Protein AF-A0A7S2RP18-F1 (afdb_monomer)

pLDDT: mean 78.74, std 22.99, range [26.86, 97.81]

Radius of gyration: 20.0 Å; Cα contacts (8 Å, |Δi|>4): 190; chains: 1; bounding box: 54×52×60 Å

Sequence (221 aa):
QLQVGRDLLRRRSTNLLSQLLPELESSNMTRRRGVAAALRNCCYETSDHDWLLHDLKTLNYILFALAGPEELAPDEIDGMDEDLLRRLQEAGPSKVRETDSETRTSLLGALHLLCTNKASRQFLRRKRAYPIIRNLDAAETDEAVSEVVFGIVNFLVRDEEEGDNEEILGAKPPSADGASAEAPPNTRVRPAASERAKESPFVRKKELLDADADSALSQVD

Nearest PDB structures (foldseek):
  6hb1-assembly4_D  TM=9.110E-01  e=7.103E-08  Saccharomyces cerevisiae S288C
  5xgc-assembly1_A  TM=7.327E-01  e=5.248E-02  Homo sapiens
  7jtk-assembly1_X  TM=3.951E-01  e=3.138E-02  Chlamydomonas reinhardtii
  7wb4-assembly1_A  TM=5.857E-01  e=2.037E-01  Xenopus laevis
  8uic-assembly1_T  TM=4.701E-01  e=1.096E+00  Drosophila melanogaster

Foldseek 3Di:
DDPVLLVVCPPPVVCNLLVLLVCCPPPDPVSVLVNLLSLLVNLQDQVCLCVCCPVSVSLLSLLLQLAAQDDDDPVLQVQADPVSVVVCVVCHNVRHHNPDPSSLQSSLSSLLSLLLDPVSLVSCLSNSSQVSLLVSLLPDDDPVSNVSSVSNNVSNLDDDDPPDDDDPDPDDDDDDDDDDDDDDDDPPPDDHSVVVVCPPPVNVVVVVVVVVVVVVVVVPD

Mean predicted aligned error: 12.61 Å

InterPro domains:
  IPR007205 Protein HGH1 N-terminal [PF04063] (4-104)
  IPR007206 Protein HGH1 C-terminal [PF04064] (110-162)
  IPR011989 Armadillo-like helical [G3DSA:1.25.10.10] (6-211)
  IPR016024 Armadillo-type fold [SSF48371] (13-164)
  IPR039717 Protein Hgh1 [PTHR13387] (1-164)

Organism: NCBI:txid1034831

Solvent-accessible surface area (backbone atoms only — not comparable to full-atom values): 13228 Å² total; per-residue (Å²): 135,67,66,70,61,47,54,61,46,65,33,76,90,69,47,47,48,66,68,42,53,69,41,58,72,45,91,48,65,70,53,20,36,53,44,26,46,52,50,26,60,55,35,68,47,71,91,45,45,63,54,41,50,69,76,57,37,46,60,47,54,48,50,57,39,52,28,49,50,73,85,74,52,74,79,57,48,65,56,37,50,67,71,45,51,51,53,50,61,74,43,38,80,74,30,68,38,66,82,50,64,69,34,47,43,25,40,50,51,21,52,44,44,42,49,71,42,69,70,46,36,53,49,41,53,55,40,38,46,57,67,46,53,52,55,37,58,64,70,56,83,54,66,76,51,46,56,56,48,51,56,41,49,54,59,64,69,55,82,79,63,98,75,81,74,95,80,88,82,91,74,76,81,83,79,92,78,88,82,92,80,91,78,83,92,74,89,74,81,76,80,58,64,79,58,54,67,64,67,33,72,63,50,49,53,48,54,52,54,54,50,54,53,55,58,60,63,71,71,76,121

Secondary structure (DSSP, 8-state):
--HHHHHHHT-TTTTHHHHHGGGGG-S-HHHHHHHHHHHHHHTT-GGGHHHHHHTS-HHHHHHHHH--SPPPPHHHHTTS-HHHHHHHHHHGGG-PPP--HHHHHHHHHHHHHHTTSHHHHHHHHHTTHHHHHHHHHHH---HHHHHHHHHHHHHHHS---TT--S-----PPPPP-----PPPP----PPPHHHHTTT-HHHHHHHHHHHHHHHHHTT--

Structure (mmCIF, N/CA/C/O backbone):
data_AF-A0A7S2RP18-F1
#
_entry.id   AF-A0A7S2RP18-F1
#
loop_
_atom_site.group_PDB
_atom_site.id
_atom_site.type_symbol
_atom_site.label_atom_id
_atom_site.label_alt_id
_atom_site.label_comp_id
_atom_site.label_asym_id
_atom_site.label_entity_id
_atom_site.label_seq_id
_atom_site.pdbx_PDB_ins_code
_atom_site.Cartn_x
_atom_site.Cartn_y
_atom_site.Cartn_z
_atom_site.occupancy
_atom_site.B_iso_or_equiv
_atom_site.auth_seq_id
_atom_site.auth_comp_id
_atom_site.auth_asym_id
_atom_site.auth_atom_id
_atom_site.pdbx_PDB_model_num
ATOM 1 N N . GLN A 1 1 ? 2.796 7.140 -19.854 1.00 55.72 1 GLN A N 1
ATOM 2 C CA . GLN A 1 1 ? 4.017 7.516 -19.104 1.00 55.72 1 GLN A CA 1
ATOM 3 C C . GLN A 1 1 ? 5.232 6.855 -19.729 1.00 55.72 1 GLN A C 1
ATOM 5 O O . GLN A 1 1 ? 5.131 5.711 -20.158 1.00 55.72 1 GLN A O 1
ATOM 10 N N . LEU A 1 2 ? 6.349 7.580 -19.791 1.00 62.09 2 LEU A N 1
ATOM 11 C CA . LEU A 1 2 ? 7.581 7.165 -20.464 1.00 62.09 2 LEU A CA 1
ATOM 12 C C . LEU A 1 2 ? 8.305 6.077 -19.656 1.00 62.09 2 LEU A C 1
ATOM 14 O O . LEU A 1 2 ? 8.622 6.279 -18.485 1.00 62.09 2 LEU A O 1
ATOM 18 N N . GLN A 1 3 ? 8.580 4.942 -20.297 1.00 74.50 3 GLN A N 1
ATOM 19 C CA . GLN A 1 3 ? 9.267 3.772 -19.732 1.00 74.50 3 GLN A CA 1
ATOM 20 C C . GLN A 1 3 ? 10.588 4.134 -19.030 1.00 74.50 3 GLN A C 1
ATOM 22 O O . GLN A 1 3 ? 10.842 3.676 -17.921 1.00 74.50 3 GLN A O 1
ATOM 27 N N . VAL A 1 4 ? 11.319 5.098 -19.595 1.00 80.50 4 VAL A N 1
ATOM 28 C CA . VAL A 1 4 ? 12.584 5.640 -19.072 1.00 80.50 4 VAL A CA 1
ATOM 29 C C . VAL A 1 4 ? 12.486 6.115 -17.615 1.00 80.50 4 VAL A C 1
ATOM 31 O O . VAL A 1 4 ? 13.411 5.907 -16.832 1.00 80.50 4 VAL A O 1
ATOM 34 N N . GLY A 1 5 ? 11.371 6.746 -17.229 1.00 80.25 5 GLY A N 1
ATOM 35 C CA . GLY A 1 5 ? 11.185 7.241 -15.861 1.00 80.25 5 GLY A CA 1
ATOM 36 C C . GLY A 1 5 ? 11.021 6.108 -14.847 1.00 80.25 5 GLY A C 1
ATOM 37 O O . GLY A 1 5 ? 11.583 6.171 -13.755 1.00 80.25 5 GLY A O 1
ATOM 38 N N . ARG A 1 6 ? 10.306 5.041 -15.226 1.00 80.25 6 ARG A N 1
ATOM 39 C CA . ARG A 1 6 ? 10.165 3.845 -14.383 1.00 80.25 6 ARG A CA 1
ATOM 40 C C . ARG A 1 6 ? 11.501 3.139 -14.226 1.00 80.25 6 ARG A C 1
ATOM 42 O O . ARG A 1 6 ? 11.859 2.774 -13.114 1.00 80.25 6 ARG A O 1
ATOM 49 N N . ASP A 1 7 ? 12.253 3.011 -15.314 1.00 83.88 7 ASP A N 1
ATOM 50 C CA . ASP A 1 7 ? 13.552 2.343 -15.296 1.00 83.88 7 ASP A CA 1
ATOM 51 C C . ASP A 1 7 ? 14.525 3.046 -14.346 1.00 83.88 7 ASP A C 1
ATOM 53 O O . ASP A 1 7 ? 15.280 2.383 -13.645 1.00 83.88 7 ASP A O 1
ATOM 57 N N . LEU A 1 8 ? 14.487 4.382 -14.264 1.00 86.81 8 LEU A N 1
ATOM 58 C CA . LEU A 1 8 ? 15.303 5.137 -13.311 1.00 86.81 8 LEU A CA 1
ATOM 59 C C . LEU A 1 8 ? 14.932 4.832 -11.851 1.00 86.81 8 LEU A C 1
ATOM 61 O O . LEU A 1 8 ? 15.829 4.638 -11.032 1.00 86.81 8 LEU A O 1
ATOM 65 N N . LEU A 1 9 ? 13.636 4.777 -11.529 1.00 85.94 9 LEU A N 1
ATOM 66 C CA . LEU A 1 9 ? 13.148 4.476 -10.176 1.00 85.94 9 LEU A CA 1
ATOM 67 C C . LEU A 1 9 ? 13.402 3.019 -9.771 1.00 85.94 9 LEU A C 1
ATOM 69 O O . LEU A 1 9 ? 13.673 2.740 -8.606 1.00 85.94 9 LEU A O 1
ATOM 73 N N . ARG A 1 10 ? 13.362 2.103 -10.742 1.00 84.19 10 ARG A N 1
ATOM 74 C CA . ARG A 1 10 ? 13.621 0.667 -10.571 1.00 84.19 10 ARG A CA 1
ATOM 75 C C . ARG A 1 10 ? 15.106 0.314 -10.434 1.00 84.19 10 ARG A C 1
ATOM 77 O O . ARG A 1 10 ? 15.439 -0.835 -10.146 1.00 84.19 10 ARG A O 1
ATOM 84 N N . ARG A 1 11 ? 16.032 1.255 -10.655 1.00 86.06 11 ARG A N 1
ATOM 85 C CA . ARG A 1 11 ? 17.474 0.982 -10.534 1.00 86.06 11 ARG A CA 1
ATOM 86 C C . ARG A 1 11 ? 17.845 0.677 -9.083 1.00 86.06 11 ARG A C 1
ATOM 88 O O . ARG A 1 11 ? 17.953 1.570 -8.249 1.00 86.06 11 ARG A O 1
ATOM 95 N N . ARG A 1 12 ? 18.162 -0.593 -8.819 1.00 84.25 12 ARG A N 1
ATOM 96 C CA . ARG A 1 12 ? 18.647 -1.077 -7.512 1.00 84.25 12 ARG A CA 1
ATOM 97 C C . ARG A 1 12 ? 19.932 -0.383 -7.045 1.00 84.25 12 ARG A C 1
ATOM 99 O O . ARG A 1 12 ? 20.153 -0.247 -5.853 1.00 84.25 12 ARG A O 1
ATOM 106 N N . SER A 1 13 ? 20.766 0.099 -7.969 1.00 82.75 13 SER A N 1
ATOM 107 C CA . SER A 1 13 ? 22.008 0.805 -7.629 1.00 82.75 13 SER A CA 1
ATOM 108 C C . SER A 1 13 ? 21.787 2.182 -7.001 1.00 82.75 13 SER A C 1
ATOM 110 O O . SER A 1 13 ? 22.643 2.642 -6.252 1.00 82.75 13 SER A O 1
ATOM 112 N N . THR A 1 14 ? 20.674 2.855 -7.307 1.00 84.25 14 THR A N 1
ATOM 113 C CA . THR A 1 14 ? 20.409 4.215 -6.815 1.00 84.25 14 THR A CA 1
ATOM 114 C C . THR A 1 14 ? 19.559 4.226 -5.554 1.00 84.25 14 THR A C 1
ATOM 116 O O . THR A 1 14 ? 19.552 5.239 -4.858 1.00 84.25 14 THR A O 1
ATOM 119 N N . ASN A 1 15 ? 18.839 3.134 -5.257 1.00 85.75 15 ASN A N 1
ATOM 120 C CA . ASN A 1 15 ? 17.896 3.051 -4.137 1.00 85.75 15 ASN A CA 1
ATOM 121 C C . ASN A 1 15 ? 16.945 4.261 -4.090 1.00 85.75 15 ASN A C 1
ATOM 123 O O . ASN A 1 15 ? 16.605 4.771 -3.026 1.00 85.75 15 ASN A O 1
ATOM 127 N N . LEU A 1 16 ? 16.564 4.784 -5.260 1.00 92.00 16 LEU A N 1
ATOM 128 C CA . LEU A 1 16 ? 15.788 6.019 -5.330 1.00 92.00 16 LEU A CA 1
ATOM 129 C C . LEU A 1 16 ? 14.359 5.789 -4.836 1.00 92.00 16 LEU A C 1
ATOM 131 O O . LEU A 1 16 ? 13.833 6.594 -4.077 1.00 92.00 16 LEU A O 1
ATOM 135 N N . LEU A 1 17 ? 13.744 4.666 -5.221 1.00 91.62 17 LEU A N 1
ATOM 136 C CA . LEU A 1 17 ? 12.388 4.349 -4.788 1.00 91.62 17 LEU A CA 1
ATOM 137 C C . LEU A 1 17 ? 12.300 4.174 -3.265 1.00 91.62 17 LEU A C 1
ATOM 139 O O . LEU A 1 17 ? 11.379 4.716 -2.665 1.00 91.62 17 LEU A O 1
ATOM 143 N N . SER A 1 18 ? 13.273 3.517 -2.623 1.00 92.38 18 SER A N 1
ATOM 144 C CA . SER A 1 18 ? 13.276 3.352 -1.160 1.00 92.38 18 SER A CA 1
ATOM 145 C C . SER A 1 18 ? 13.385 4.681 -0.412 1.00 92.38 18 SER A C 1
ATOM 147 O O . SER A 1 18 ? 12.754 4.845 0.626 1.00 92.38 18 SER A O 1
ATOM 149 N N . GLN A 1 19 ? 14.121 5.651 -0.960 1.00 93.12 19 GLN A N 1
ATOM 150 C CA . GLN A 1 19 ? 14.213 7.004 -0.406 1.00 93.12 19 GLN A CA 1
ATOM 151 C C . GLN A 1 19 ? 12.916 7.804 -0.571 1.00 93.12 19 GLN A C 1
ATOM 153 O O . GLN A 1 19 ? 12.645 8.695 0.227 1.00 93.12 19 GLN A O 1
ATOM 158 N N . LEU A 1 20 ? 12.113 7.497 -1.594 1.00 94.69 20 LEU A N 1
ATOM 159 C CA . LEU A 1 20 ? 10.849 8.186 -1.852 1.00 94.69 20 LEU A CA 1
ATOM 160 C C . LEU A 1 20 ? 9.687 7.636 -1.020 1.00 94.69 20 LEU A C 1
ATOM 162 O O . LEU A 1 20 ? 8.782 8.396 -0.700 1.00 94.69 20 LEU A O 1
ATOM 166 N N . LEU A 1 21 ? 9.686 6.348 -0.660 1.00 95.31 21 LEU A N 1
ATOM 167 C CA . LEU A 1 21 ? 8.567 5.722 0.062 1.00 95.31 21 LEU A CA 1
ATOM 168 C C . LEU A 1 21 ? 8.165 6.440 1.369 1.00 95.31 21 LEU A C 1
ATOM 170 O O . LEU A 1 21 ? 6.964 6.622 1.567 1.00 95.31 21 LEU A O 1
ATOM 174 N N . PRO A 1 22 ? 9.092 6.918 2.226 1.00 95.81 22 PRO A N 1
ATOM 175 C CA . PRO A 1 22 ? 8.734 7.688 3.422 1.00 95.81 22 PRO A CA 1
ATOM 176 C C . PRO A 1 22 ? 7.990 9.001 3.132 1.00 95.81 22 PRO A C 1
ATOM 178 O O . PRO A 1 22 ? 7.221 9.475 3.964 1.00 95.81 22 PRO A O 1
ATOM 181 N N . GLU A 1 23 ? 8.156 9.590 1.942 1.00 96.50 23 GLU A N 1
ATOM 182 C CA . GLU A 1 23 ? 7.456 10.828 1.570 1.00 96.50 23 GLU A CA 1
ATOM 183 C C . GLU A 1 23 ? 5.946 10.611 1.353 1.00 96.50 23 GLU A C 1
ATOM 185 O O . GLU A 1 23 ? 5.207 11.595 1.246 1.00 96.50 23 GLU A O 1
ATOM 190 N N . LEU A 1 24 ? 5.459 9.361 1.353 1.00 95.94 24 LEU A N 1
ATOM 191 C CA . LEU A 1 24 ? 4.025 9.048 1.433 1.00 95.94 24 LEU A CA 1
ATOM 192 C C . LEU A 1 24 ? 3.377 9.544 2.732 1.00 95.94 24 LEU A C 1
ATOM 194 O O . LEU A 1 24 ? 2.164 9.680 2.774 1.00 95.94 24 LEU A O 1
ATOM 198 N N . GLU A 1 25 ? 4.153 9.862 3.766 1.00 93.81 25 GLU A N 1
ATOM 199 C CA . GLU A 1 25 ? 3.657 10.438 5.026 1.00 93.81 25 GLU A CA 1
ATOM 200 C C . GLU A 1 25 ? 3.950 11.935 5.150 1.00 93.81 25 GLU A C 1
ATOM 202 O O . GLU A 1 25 ? 3.717 12.548 6.192 1.00 93.81 25 GLU A O 1
ATOM 207 N N . SER A 1 26 ? 4.473 12.556 4.091 1.00 94.31 26 SER A N 1
ATOM 208 C CA . SER A 1 26 ? 4.797 13.978 4.115 1.00 94.31 26 SER A CA 1
ATOM 209 C C . SER A 1 26 ? 3.542 14.834 4.314 1.00 94.31 26 SER A C 1
ATOM 211 O O . SER A 1 26 ? 2.462 14.536 3.805 1.00 94.31 26 SER A O 1
ATOM 213 N N . SER A 1 27 ? 3.676 15.973 4.993 1.00 94.00 27 SER A N 1
ATOM 214 C CA . SER A 1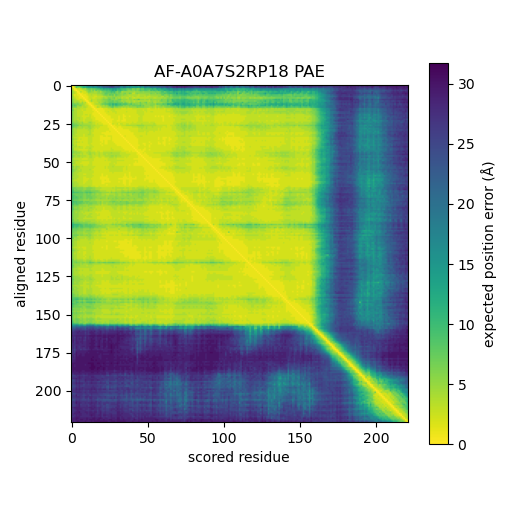 27 ? 2.575 16.937 5.148 1.00 94.00 27 SER A CA 1
ATOM 215 C C . SER A 1 27 ? 2.117 17.538 3.811 1.00 94.00 27 SER A C 1
ATOM 217 O O . SER A 1 27 ? 0.981 17.993 3.677 1.00 94.00 27 SER A O 1
ATOM 219 N N . ASN A 1 28 ? 2.979 17.503 2.791 1.00 96.25 28 ASN A N 1
ATOM 220 C CA . ASN A 1 28 ? 2.713 18.064 1.476 1.00 96.25 28 ASN A CA 1
ATOM 221 C C . ASN A 1 28 ? 1.949 17.077 0.577 1.00 96.25 28 ASN A C 1
ATOM 223 O O . ASN A 1 28 ? 2.514 16.117 0.057 1.00 96.25 28 ASN A O 1
ATOM 227 N N . MET A 1 29 ? 0.679 17.388 0.314 1.00 95.94 29 MET A N 1
ATOM 228 C CA . MET A 1 29 ? -0.203 16.591 -0.545 1.00 95.94 29 MET A CA 1
ATOM 229 C C . MET A 1 29 ? 0.378 16.330 -1.943 1.00 95.94 29 MET A C 1
ATOM 231 O O . MET A 1 29 ? 0.299 15.212 -2.442 1.00 95.94 29 MET A O 1
ATOM 235 N N . THR A 1 30 ? 1.009 17.325 -2.573 1.00 96.00 30 THR A N 1
ATOM 236 C CA . THR A 1 30 ? 1.585 17.181 -3.920 1.00 96.00 30 THR A CA 1
ATOM 237 C C . THR A 1 30 ? 2.716 16.155 -3.947 1.00 96.00 30 THR A C 1
ATOM 239 O O . THR A 1 30 ? 2.842 15.405 -4.916 1.00 96.00 30 THR A O 1
ATOM 242 N N . ARG A 1 31 ? 3.525 16.082 -2.880 1.00 95.81 31 ARG A N 1
ATOM 243 C CA . ARG A 1 31 ? 4.581 15.065 -2.766 1.00 95.81 31 ARG A CA 1
ATOM 244 C C . ARG A 1 31 ? 3.984 13.675 -2.625 1.00 95.81 31 ARG A C 1
ATOM 246 O O . ARG A 1 31 ? 4.360 12.794 -3.393 1.00 95.81 31 ARG A O 1
ATOM 253 N N . ARG A 1 32 ? 3.013 13.505 -1.721 1.00 97.19 32 ARG A N 1
ATOM 254 C CA . ARG A 1 32 ? 2.311 12.226 -1.534 1.00 97.19 32 ARG A CA 1
ATOM 255 C C . ARG A 1 32 ? 1.680 11.733 -2.835 1.00 97.19 32 ARG A C 1
ATOM 257 O O . ARG A 1 32 ? 1.961 10.610 -3.244 1.00 97.19 32 ARG A O 1
ATOM 264 N N . ARG A 1 33 ? 0.947 12.599 -3.550 1.00 96.75 33 ARG A N 1
ATOM 265 C CA . ARG A 1 33 ? 0.379 12.301 -4.880 1.00 96.75 33 ARG A CA 1
ATOM 266 C C . ARG A 1 33 ? 1.444 11.835 -5.869 1.00 96.75 33 ARG A C 1
ATOM 268 O O . ARG A 1 33 ? 1.283 10.801 -6.514 1.00 96.75 33 ARG A O 1
ATOM 275 N N . GLY A 1 34 ? 2.543 12.583 -5.981 1.00 96.00 34 GLY A N 1
ATOM 276 C CA . GLY A 1 34 ? 3.633 12.265 -6.905 1.00 96.00 34 GLY A CA 1
ATOM 277 C C . GLY A 1 34 ? 4.284 10.914 -6.610 1.00 96.00 34 GLY A C 1
ATOM 278 O O . GLY A 1 34 ? 4.488 10.115 -7.525 1.00 96.00 34 GLY A O 1
ATOM 279 N N . VAL A 1 35 ? 4.560 10.635 -5.335 1.00 96.75 35 VAL A N 1
ATOM 280 C CA . VAL A 1 35 ? 5.174 9.378 -4.890 1.00 96.75 35 VAL A CA 1
ATOM 281 C C . V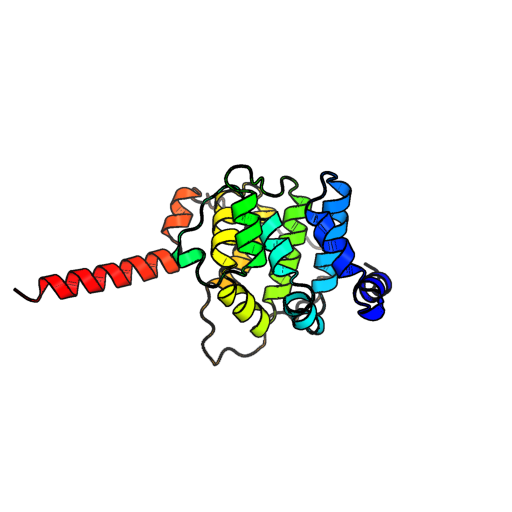AL A 1 35 ? 4.211 8.205 -5.050 1.00 96.75 35 VAL A C 1
ATOM 283 O O . VAL A 1 35 ? 4.610 7.179 -5.593 1.00 96.75 35 VAL A O 1
ATOM 286 N N . ALA A 1 36 ? 2.941 8.353 -4.667 1.00 97.50 36 ALA A N 1
ATOM 287 C CA . ALA A 1 36 ? 1.927 7.313 -4.833 1.00 97.50 36 ALA A CA 1
ATOM 288 C C . ALA A 1 36 ? 1.718 6.959 -6.311 1.00 97.50 36 ALA A C 1
ATOM 290 O O . ALA A 1 36 ? 1.684 5.781 -6.677 1.00 97.50 36 ALA A O 1
ATOM 291 N N . ALA A 1 37 ? 1.651 7.970 -7.182 1.00 95.94 37 ALA A N 1
ATOM 292 C CA . ALA A 1 37 ? 1.580 7.758 -8.619 1.00 95.94 37 ALA A CA 1
ATOM 293 C C . ALA A 1 37 ? 2.839 7.044 -9.132 1.00 95.94 37 ALA A C 1
ATOM 295 O O . ALA A 1 37 ? 2.722 6.062 -9.861 1.00 95.94 37 ALA A O 1
ATOM 296 N N . ALA A 1 38 ? 4.037 7.496 -8.746 1.00 94.81 38 ALA A N 1
ATOM 297 C CA . ALA A 1 38 ? 5.302 6.874 -9.137 1.00 94.81 38 ALA A CA 1
ATOM 298 C C . ALA A 1 38 ? 5.391 5.403 -8.697 1.00 94.81 38 ALA A C 1
ATOM 300 O O . ALA A 1 38 ? 5.759 4.547 -9.506 1.00 94.81 38 ALA A O 1
ATOM 301 N N . LEU A 1 39 ? 4.989 5.108 -7.458 1.00 95.88 39 LEU A N 1
ATOM 302 C CA . LEU A 1 39 ? 4.928 3.760 -6.900 1.00 95.88 39 LEU A CA 1
ATOM 303 C C . LEU A 1 39 ? 3.982 2.869 -7.709 1.00 95.88 39 LEU A C 1
ATOM 305 O O . LEU A 1 39 ? 4.404 1.811 -8.172 1.00 95.88 39 LEU A O 1
ATOM 309 N N . ARG A 1 40 ? 2.750 3.325 -7.977 1.00 95.50 40 ARG A N 1
ATOM 310 C CA . ARG A 1 40 ? 1.792 2.595 -8.825 1.00 95.50 40 ARG A CA 1
ATOM 311 C C . ARG A 1 40 ? 2.388 2.232 -10.181 1.00 95.50 40 ARG A C 1
ATOM 313 O O . ARG A 1 40 ? 2.195 1.120 -10.660 1.00 95.50 40 ARG A O 1
ATOM 320 N N . ASN A 1 41 ? 3.132 3.147 -10.798 1.00 93.69 41 ASN A N 1
ATOM 321 C CA . ASN A 1 41 ? 3.747 2.887 -12.101 1.00 93.69 41 ASN A CA 1
ATOM 322 C C . ASN A 1 41 ? 4.860 1.836 -12.017 1.00 93.69 41 ASN A C 1
ATOM 324 O O . ASN A 1 41 ? 5.051 1.092 -12.976 1.00 93.69 41 ASN A O 1
ATOM 328 N N . CYS A 1 42 ? 5.592 1.776 -10.901 1.00 92.56 42 CYS A N 1
ATOM 329 C CA . CYS A 1 42 ? 6.606 0.746 -10.660 1.00 92.56 42 CYS A CA 1
ATOM 330 C C . CYS A 1 42 ? 5.969 -0.636 -10.454 1.00 92.56 42 CYS A C 1
ATOM 332 O O . CYS A 1 42 ? 6.536 -1.626 -10.897 1.00 92.56 42 CYS A O 1
ATOM 334 N N . CYS A 1 43 ? 4.765 -0.704 -9.878 1.00 93.69 43 CYS A N 1
ATOM 335 C CA . CYS A 1 43 ? 4.011 -1.950 -9.707 1.00 93.69 43 CYS A CA 1
ATOM 336 C C . CYS A 1 43 ? 3.433 -2.529 -11.012 1.00 93.69 43 CYS A C 1
ATOM 338 O O . CYS A 1 43 ? 2.842 -3.603 -10.976 1.00 93.69 43 CYS A O 1
ATOM 340 N N . TYR A 1 44 ? 3.566 -1.847 -12.156 1.00 92.06 44 TYR A N 1
ATOM 341 C CA . TYR A 1 44 ? 3.021 -2.333 -13.430 1.00 92.06 44 TYR A CA 1
ATOM 342 C C . TYR A 1 44 ? 3.712 -3.612 -13.928 1.00 92.06 44 TYR A C 1
ATOM 344 O O . TYR A 1 44 ? 3.071 -4.449 -14.552 1.00 92.06 44 TYR A O 1
ATOM 352 N N . GLU A 1 45 ? 5.011 -3.759 -13.661 1.00 90.38 45 GLU A N 1
ATOM 353 C CA . GLU A 1 45 ? 5.779 -4.935 -14.069 1.00 90.38 45 GLU A CA 1
ATOM 354 C C . GLU A 1 45 ? 5.704 -6.018 -12.986 1.00 90.38 45 GLU A C 1
ATOM 356 O O . GLU A 1 45 ? 6.182 -5.818 -11.868 1.00 90.38 45 GLU A O 1
ATOM 361 N N . THR A 1 46 ? 5.132 -7.177 -13.315 1.00 91.19 46 THR A N 1
ATOM 362 C CA . THR A 1 46 ? 4.954 -8.280 -12.354 1.00 91.19 46 THR A CA 1
ATOM 363 C C . THR A 1 46 ? 6.277 -8.904 -11.924 1.00 91.19 46 THR A C 1
ATOM 365 O O . THR A 1 46 ? 6.396 -9.361 -10.787 1.00 91.19 46 THR A O 1
ATOM 368 N N . SER A 1 47 ? 7.307 -8.852 -12.778 1.00 91.88 47 SER A N 1
ATOM 369 C CA . SER A 1 47 ? 8.648 -9.359 -12.454 1.00 91.88 47 SER A CA 1
ATOM 370 C C . SER A 1 47 ? 9.307 -8.632 -11.281 1.00 91.88 47 SER A C 1
ATOM 372 O O . SER A 1 47 ? 10.233 -9.161 -10.673 1.00 91.88 47 SER A O 1
ATOM 374 N N . ASP A 1 48 ? 8.870 -7.408 -10.977 1.00 92.25 48 ASP A N 1
ATOM 375 C CA . ASP A 1 48 ? 9.436 -6.602 -9.896 1.00 92.25 48 ASP A CA 1
ATOM 376 C C . ASP A 1 48 ? 8.678 -6.759 -8.573 1.00 92.25 48 ASP A C 1
ATOM 378 O O . ASP A 1 48 ? 9.131 -6.237 -7.556 1.00 92.25 48 ASP A O 1
ATOM 382 N N . HIS A 1 49 ? 7.526 -7.440 -8.555 1.00 94.88 49 HIS A N 1
ATOM 383 C CA . HIS A 1 49 ? 6.667 -7.505 -7.365 1.00 94.88 49 HIS A CA 1
ATOM 384 C C . HIS A 1 49 ? 7.367 -8.123 -6.163 1.00 94.88 49 HIS A C 1
ATOM 386 O O . HIS A 1 49 ? 7.185 -7.635 -5.052 1.00 94.88 49 HIS A O 1
ATOM 392 N N . ASP A 1 50 ? 8.193 -9.143 -6.388 1.00 94.56 50 ASP A N 1
ATOM 393 C CA . ASP A 1 50 ? 8.989 -9.778 -5.339 1.00 94.56 50 ASP A CA 1
ATOM 394 C C . ASP A 1 50 ? 9.926 -8.760 -4.668 1.00 94.56 50 ASP A C 1
ATOM 396 O O . ASP A 1 50 ? 9.836 -8.515 -3.468 1.00 94.56 50 ASP A O 1
ATOM 400 N N . TRP A 1 51 ? 10.712 -8.040 -5.472 1.00 94.38 51 TRP A N 1
ATOM 401 C CA . TRP A 1 51 ? 11.605 -6.978 -5.000 1.00 94.38 51 TRP A CA 1
ATOM 402 C C . TRP A 1 51 ? 10.852 -5.839 -4.287 1.00 94.38 51 TRP A C 1
ATOM 404 O O . TRP A 1 51 ? 11.273 -5.360 -3.233 1.00 94.38 51 TRP A O 1
ATOM 414 N N . LEU A 1 52 ? 9.712 -5.403 -4.829 1.00 95.56 52 LEU A N 1
ATOM 415 C CA . LEU A 1 52 ? 8.901 -4.341 -4.223 1.00 95.56 52 LEU A CA 1
ATOM 416 C C . LEU A 1 52 ? 8.347 -4.759 -2.848 1.00 95.56 52 LEU A C 1
ATOM 418 O O . LEU A 1 52 ? 8.379 -3.971 -1.901 1.00 95.56 52 LEU A O 1
ATOM 422 N N . LEU A 1 53 ? 7.851 -5.992 -2.727 1.00 95.81 53 LEU A N 1
ATOM 423 C CA . LEU A 1 53 ? 7.234 -6.496 -1.500 1.00 95.81 53 LEU A CA 1
ATOM 424 C C . LEU A 1 53 ? 8.264 -6.888 -0.439 1.00 95.81 53 LEU A C 1
ATOM 426 O O . LEU A 1 53 ? 8.083 -6.540 0.728 1.00 95.81 53 LEU A O 1
ATOM 430 N N . HIS A 1 54 ? 9.325 -7.593 -0.829 1.00 94.00 54 HIS A N 1
ATOM 431 C CA . HIS A 1 54 ? 10.293 -8.171 0.099 1.00 94.00 54 HIS A CA 1
ATOM 432 C C . HIS A 1 54 ? 11.427 -7.205 0.449 1.00 94.00 54 HIS A C 1
ATOM 434 O O . HIS A 1 54 ? 11.679 -6.981 1.633 1.00 94.00 54 HIS A O 1
ATOM 440 N N . ASP A 1 55 ? 12.081 -6.598 -0.547 1.00 93.00 55 ASP A N 1
ATOM 441 C CA . ASP A 1 55 ? 13.242 -5.732 -0.303 1.00 93.00 55 ASP A CA 1
ATOM 442 C C . ASP A 1 55 ? 12.825 -4.317 0.100 1.00 93.00 55 ASP A C 1
ATOM 444 O O . ASP A 1 55 ? 13.357 -3.746 1.052 1.00 93.00 55 ASP A O 1
ATOM 448 N N . LEU A 1 56 ? 11.863 -3.734 -0.621 1.00 94.38 56 LEU A N 1
ATOM 449 C CA . LEU A 1 56 ? 11.421 -2.362 -0.361 1.00 94.38 56 LEU A CA 1
ATOM 450 C C . LEU A 1 56 ? 10.313 -2.256 0.689 1.00 94.38 56 LEU A C 1
ATOM 452 O O . LEU A 1 56 ? 9.992 -1.144 1.114 1.00 94.38 56 LEU A O 1
ATOM 456 N N . LYS A 1 57 ? 9.712 -3.383 1.088 1.00 95.56 57 LYS A N 1
ATOM 457 C CA . LYS A 1 57 ? 8.567 -3.437 2.008 1.00 95.56 57 LYS A CA 1
ATOM 458 C C . LYS A 1 57 ? 7.456 -2.448 1.623 1.00 95.56 57 LYS A C 1
ATOM 460 O O . LYS A 1 57 ? 6.835 -1.834 2.493 1.00 95.56 57 LYS A O 1
ATOM 465 N N . THR A 1 58 ? 7.190 -2.268 0.323 1.00 96.25 58 THR A N 1
ATOM 466 C CA . THR A 1 58 ? 6.232 -1.254 -0.170 1.00 96.25 58 THR A CA 1
ATOM 467 C C . THR A 1 58 ? 4.843 -1.431 0.429 1.00 96.25 58 THR A C 1
ATOM 469 O O . THR A 1 58 ? 4.154 -0.443 0.680 1.00 96.25 58 THR A O 1
ATOM 472 N N . LEU A 1 59 ? 4.457 -2.681 0.707 1.00 96.88 59 LEU A N 1
ATOM 473 C CA . LEU A 1 59 ? 3.187 -3.019 1.335 1.00 96.88 59 LEU A CA 1
ATOM 474 C C . LEU A 1 59 ? 2.995 -2.279 2.665 1.00 96.88 59 LEU A C 1
ATOM 476 O O . LEU A 1 59 ? 1.919 -1.739 2.892 1.00 96.88 59 LEU A O 1
ATOM 480 N N . ASN A 1 60 ? 4.031 -2.175 3.500 1.00 97.06 60 ASN A N 1
ATOM 481 C CA . ASN A 1 60 ? 3.931 -1.492 4.791 1.00 97.06 60 ASN A CA 1
ATOM 482 C C . ASN A 1 60 ? 3.606 -0.005 4.615 1.00 97.06 60 ASN A C 1
ATOM 484 O O . ASN A 1 60 ? 2.751 0.524 5.316 1.00 97.06 60 ASN A O 1
ATOM 488 N N . TYR A 1 61 ? 4.250 0.668 3.659 1.00 97.56 61 TYR A N 1
ATOM 489 C CA . TYR A 1 61 ? 3.991 2.083 3.383 1.00 97.56 61 TYR A CA 1
ATOM 490 C 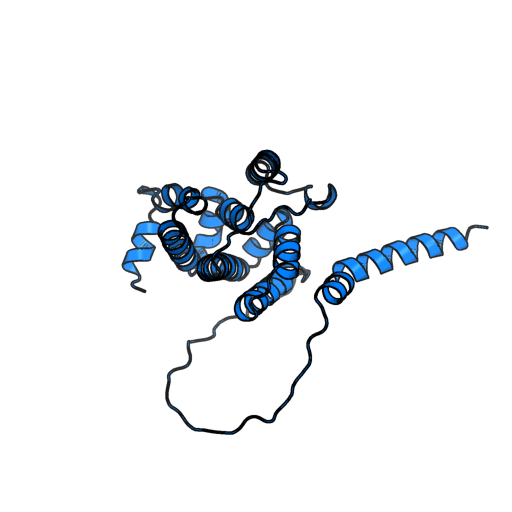C . TYR A 1 61 ? 2.588 2.310 2.814 1.00 97.56 61 TYR A C 1
ATOM 492 O O . TYR A 1 61 ? 1.893 3.232 3.239 1.00 97.56 61 TYR A O 1
ATOM 500 N N . ILE A 1 62 ? 2.149 1.445 1.892 1.00 97.81 62 ILE A N 1
ATOM 501 C CA . ILE A 1 62 ? 0.798 1.502 1.320 1.00 97.81 62 ILE A CA 1
ATOM 502 C C . ILE A 1 62 ? -0.247 1.301 2.423 1.00 97.81 62 ILE A C 1
ATOM 504 O O . ILE A 1 62 ? -1.148 2.123 2.576 1.00 97.81 62 ILE A O 1
ATOM 508 N N . LEU A 1 63 ? -0.120 0.231 3.212 1.00 97.44 63 LEU A N 1
ATOM 509 C CA . LEU A 1 63 ? -1.073 -0.096 4.271 1.00 97.44 63 LEU A CA 1
ATOM 510 C C . LEU A 1 63 ? -1.098 0.973 5.362 1.00 97.44 63 LEU A C 1
ATOM 512 O O . LEU A 1 63 ? -2.178 1.353 5.800 1.00 97.44 63 LEU A O 1
ATOM 516 N N . PHE A 1 64 ? 0.056 1.514 5.754 1.00 97.44 64 PHE A N 1
ATOM 517 C CA . PHE A 1 64 ? 0.106 2.591 6.739 1.00 97.44 64 PHE A CA 1
ATOM 518 C C . PHE A 1 64 ? -0.609 3.858 6.250 1.00 97.44 64 PHE A C 1
ATOM 520 O O . PHE A 1 64 ? -1.371 4.464 7.003 1.00 97.44 64 PHE A O 1
ATOM 527 N N . ALA A 1 65 ? -0.426 4.254 4.987 1.00 97.12 65 ALA A N 1
ATOM 528 C CA . ALA A 1 65 ? -1.118 5.413 4.418 1.00 97.12 65 ALA A CA 1
ATOM 529 C C . ALA A 1 65 ? -2.647 5.208 4.343 1.00 97.12 65 ALA A C 1
ATOM 531 O O . ALA A 1 65 ? -3.417 6.140 4.592 1.00 97.12 65 ALA A O 1
ATOM 532 N N . LEU A 1 66 ? -3.091 3.981 4.052 1.00 96.88 66 LEU A N 1
ATOM 533 C CA . LEU A 1 66 ? -4.509 3.618 3.933 1.00 96.88 66 LEU A CA 1
ATOM 534 C C . LEU A 1 66 ? -5.196 3.304 5.276 1.00 96.88 66 LEU A C 1
ATOM 536 O O . LEU A 1 66 ? -6.427 3.356 5.362 1.00 96.88 66 LEU A O 1
ATOM 540 N N . ALA A 1 67 ? -4.430 3.005 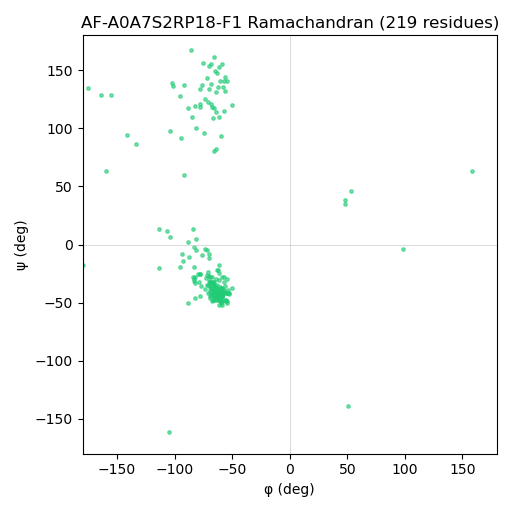6.325 1.00 96.88 67 ALA A N 1
ATOM 541 C CA . ALA A 1 67 ? -4.950 2.767 7.666 1.00 96.88 67 ALA A CA 1
ATOM 542 C C . ALA A 1 67 ? -5.511 4.053 8.289 1.00 96.88 67 ALA A C 1
ATOM 544 O O . ALA A 1 67 ? -4.916 5.131 8.177 1.00 96.88 67 ALA A O 1
ATOM 545 N N . GLY A 1 68 ? -6.657 3.930 8.954 1.00 94.44 68 GLY A N 1
ATOM 546 C CA . GLY A 1 68 ? -7.280 4.993 9.737 1.00 94.44 68 GLY A CA 1
ATOM 547 C C . GLY A 1 68 ? -7.106 4.766 11.239 1.00 94.44 68 GLY A C 1
ATOM 548 O O . GLY A 1 68 ? -6.218 4.010 11.636 1.00 94.44 68 GLY A O 1
ATOM 549 N N . PRO A 1 69 ? -7.927 5.430 12.067 1.00 94.31 69 PRO A N 1
ATOM 550 C CA . PRO A 1 69 ? -7.870 5.318 13.523 1.00 94.31 69 PRO A CA 1
ATOM 551 C C . PRO A 1 69 ? -8.591 4.071 14.065 1.00 94.31 69 PRO A C 1
ATOM 553 O O . PRO A 1 69 ? -8.747 3.943 15.276 1.00 94.31 69 PRO A O 1
ATOM 556 N N . GLU A 1 70 ? -9.100 3.188 13.201 1.00 93.38 70 GLU A N 1
ATOM 557 C CA . GLU A 1 70 ? -9.841 2.002 13.625 1.00 93.38 70 GLU A CA 1
ATOM 558 C C . GLU A 1 70 ? -8.913 0.982 14.293 1.00 93.38 70 GLU A C 1
ATOM 560 O O . GLU A 1 70 ? -7.847 0.654 13.770 1.00 93.38 70 GLU A O 1
ATOM 565 N N . GLU A 1 71 ? -9.347 0.443 15.430 1.00 89.50 71 GLU A N 1
ATOM 566 C CA . GLU A 1 71 ? -8.611 -0.602 16.135 1.00 89.50 71 GLU A CA 1
ATOM 567 C C . GLU A 1 71 ? -8.682 -1.935 15.378 1.00 89.50 71 GLU A C 1
ATOM 569 O O . GLU A 1 71 ? -9.704 -2.286 14.782 1.00 89.50 71 GLU A O 1
ATOM 574 N N . LEU A 1 72 ? -7.574 -2.676 15.408 1.00 92.19 72 LEU A N 1
ATOM 575 C CA . LEU A 1 72 ? -7.475 -4.025 14.859 1.00 92.19 72 LEU A CA 1
ATOM 576 C C . LEU A 1 72 ? -7.564 -5.037 15.996 1.00 92.19 72 LEU A C 1
ATOM 578 O O . LEU A 1 72 ? -6.929 -4.862 17.039 1.00 92.19 72 LEU A O 1
ATOM 582 N N . ALA A 1 73 ? -8.335 -6.103 15.793 1.00 92.31 73 ALA A N 1
ATOM 583 C CA . ALA A 1 73 ? -8.452 -7.160 16.787 1.00 92.31 73 ALA A CA 1
ATOM 584 C C . ALA A 1 73 ? -7.130 -7.952 16.921 1.00 92.31 73 ALA A C 1
ATOM 586 O O . ALA A 1 73 ? -6.340 -8.001 15.974 1.00 92.31 73 ALA A O 1
ATOM 587 N N . PRO A 1 74 ? -6.854 -8.602 18.069 1.00 91.38 74 PRO A N 1
ATOM 588 C CA . PRO A 1 74 ? -5.606 -9.346 18.268 1.00 91.38 74 PRO A CA 1
ATOM 589 C C . PRO A 1 74 ? -5.341 -10.427 17.207 1.00 91.38 74 PRO A C 1
ATOM 591 O O . PRO A 1 74 ? -4.201 -10.614 16.790 1.00 91.38 74 PRO A O 1
ATOM 594 N N . ASP A 1 75 ? -6.387 -11.098 16.723 1.00 91.69 75 ASP A N 1
ATOM 595 C CA . ASP A 1 75 ? -6.318 -12.096 15.650 1.00 91.69 75 ASP A CA 1
ATOM 596 C C . ASP A 1 75 ? -6.062 -11.482 14.262 1.00 91.69 75 ASP A C 1
ATOM 598 O O . ASP A 1 75 ? -5.483 -12.129 13.387 1.00 91.69 75 ASP A O 1
ATOM 602 N N . GLU A 1 76 ? -6.452 -10.221 14.060 1.00 91.31 76 GLU A N 1
ATOM 603 C CA . GLU A 1 76 ? -6.166 -9.450 12.844 1.00 91.31 76 GLU A CA 1
ATOM 604 C C . GLU A 1 76 ? -4.721 -8.921 12.827 1.00 91.31 76 GLU A C 1
ATOM 606 O O . GLU A 1 76 ? -4.161 -8.688 11.753 1.00 91.31 76 GLU A O 1
ATOM 611 N N . ILE A 1 77 ? -4.117 -8.750 14.007 1.00 92.06 77 ILE A N 1
ATOM 612 C CA . ILE A 1 77 ? -2.729 -8.309 14.192 1.00 92.06 77 ILE A CA 1
ATOM 613 C C . ILE A 1 77 ? -1.745 -9.482 14.063 1.00 92.06 77 ILE A C 1
ATOM 615 O O . ILE A 1 77 ? -0.623 -9.293 13.588 1.00 92.06 77 ILE A O 1
ATOM 619 N N . ASP A 1 78 ? -2.151 -10.694 14.446 1.00 91.94 78 ASP A N 1
ATOM 620 C CA . ASP A 1 78 ? -1.298 -11.884 14.402 1.00 91.94 78 ASP A CA 1
ATOM 621 C C . ASP A 1 78 ? -0.841 -12.225 12.969 1.00 91.94 78 ASP A C 1
ATOM 623 O O . ASP A 1 78 ? -1.633 -12.643 12.121 1.00 91.94 78 ASP A O 1
ATOM 627 N N . GLY A 1 79 ? 0.449 -12.037 12.679 1.00 89.69 79 GLY A N 1
ATOM 628 C CA . GLY A 1 79 ? 1.055 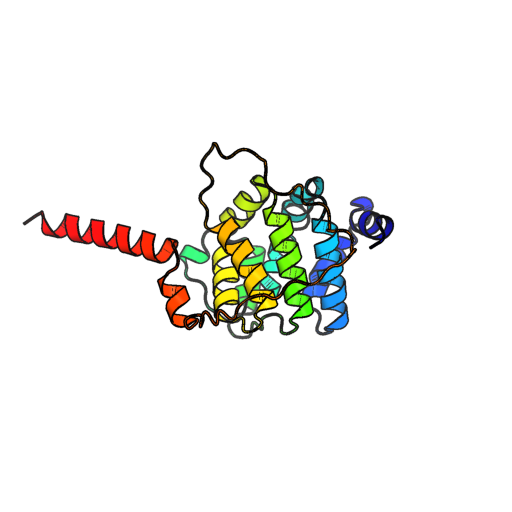-12.211 11.350 1.00 89.69 79 GLY A CA 1
ATOM 629 C C . GLY A 1 79 ? 1.252 -10.916 10.548 1.00 89.69 79 GLY A C 1
ATOM 630 O O . GLY A 1 79 ? 1.853 -10.946 9.469 1.00 89.69 79 GLY A O 1
ATOM 631 N N . MET A 1 80 ? 0.799 -9.768 11.061 1.00 94.56 80 MET A N 1
ATOM 632 C CA . MET A 1 80 ? 1.135 -8.461 10.493 1.00 94.56 80 MET A CA 1
ATOM 633 C C . MET A 1 80 ? 2.649 -8.212 10.556 1.00 94.56 80 MET A C 1
ATOM 635 O O . MET A 1 80 ? 3.358 -8.747 11.406 1.00 94.56 80 MET A O 1
ATOM 639 N N . ASP A 1 81 ? 3.170 -7.400 9.636 1.00 95.75 81 ASP A N 1
ATOM 640 C CA . ASP A 1 81 ? 4.572 -6.999 9.695 1.00 95.75 81 ASP A CA 1
ATOM 641 C C . ASP A 1 81 ? 4.871 -6.174 10.958 1.00 95.75 81 ASP A C 1
ATOM 643 O O . ASP A 1 81 ? 4.166 -5.207 11.248 1.00 95.75 81 ASP A O 1
ATOM 647 N N . GLU A 1 82 ? 5.934 -6.529 11.684 1.00 95.06 82 GLU A N 1
ATOM 648 C CA . GLU A 1 82 ? 6.295 -5.894 12.960 1.00 95.06 82 GLU A CA 1
ATOM 649 C C . GLU A 1 82 ? 6.546 -4.387 12.817 1.00 95.06 82 GLU A C 1
ATOM 651 O O . GLU A 1 82 ? 6.126 -3.603 13.669 1.00 95.06 82 GLU A O 1
ATOM 656 N N . ASP A 1 83 ? 7.182 -3.959 11.717 1.00 94.88 83 ASP A N 1
ATOM 657 C CA . ASP A 1 83 ? 7.451 -2.540 11.471 1.00 94.88 83 ASP A CA 1
ATOM 658 C C . ASP A 1 83 ? 6.154 -1.760 11.222 1.00 94.88 83 ASP A C 1
ATOM 660 O O . ASP A 1 83 ? 6.019 -0.627 11.685 1.00 94.88 83 ASP A O 1
ATOM 664 N N . LEU A 1 84 ? 5.198 -2.353 10.498 1.00 95.94 84 LEU A N 1
ATOM 665 C CA . LEU A 1 84 ? 3.886 -1.747 10.267 1.00 95.94 84 LEU A CA 1
ATOM 666 C C . LEU A 1 84 ? 3.098 -1.657 11.575 1.00 95.94 84 LEU A C 1
ATOM 668 O O . LEU A 1 84 ? 2.579 -0.590 11.899 1.00 95.94 84 LEU A O 1
ATOM 672 N N . LEU A 1 85 ? 3.046 -2.752 12.336 1.00 95.50 85 LEU A N 1
ATOM 673 C CA . LEU A 1 85 ? 2.328 -2.810 13.604 1.00 95.50 85 LEU A CA 1
ATOM 674 C C . LEU A 1 85 ? 2.868 -1.780 14.599 1.00 95.50 85 LEU A C 1
ATOM 676 O O . LEU A 1 85 ? 2.084 -1.015 15.159 1.00 95.50 85 LEU A O 1
ATOM 680 N N . ARG A 1 86 ? 4.196 -1.704 14.765 1.00 95.75 86 ARG A N 1
ATOM 681 C CA . ARG A 1 86 ? 4.839 -0.710 15.636 1.00 95.75 86 ARG A CA 1
ATOM 682 C C . ARG A 1 86 ? 4.407 0.705 15.259 1.00 95.75 86 ARG A C 1
ATOM 684 O O . ARG A 1 86 ? 3.978 1.468 16.115 1.00 95.75 86 ARG A O 1
ATOM 691 N N . ARG A 1 87 ? 4.459 1.041 13.969 1.00 95.19 87 ARG A N 1
ATOM 692 C CA . ARG A 1 87 ? 4.087 2.375 13.476 1.00 95.19 87 ARG A CA 1
ATOM 693 C C . ARG A 1 87 ? 2.605 2.689 13.682 1.00 95.19 87 ARG A C 1
ATOM 695 O O . ARG A 1 87 ? 2.262 3.824 14.002 1.00 95.19 87 ARG A O 1
ATOM 702 N N . LEU A 1 88 ? 1.718 1.708 13.504 1.00 94.94 88 LEU A N 1
ATOM 703 C CA . LEU A 1 88 ? 0.289 1.875 13.783 1.00 94.94 88 LEU A CA 1
ATOM 704 C C . LEU A 1 88 ? 0.035 2.103 15.280 1.00 94.94 88 LEU A C 1
ATOM 706 O O . LEU A 1 88 ? -0.743 2.985 15.627 1.00 94.94 88 LEU A O 1
ATOM 710 N N . GLN A 1 89 ? 0.729 1.374 16.157 1.00 93.31 89 GLN A N 1
ATOM 711 C CA . GLN A 1 89 ? 0.636 1.551 17.611 1.00 93.31 89 GLN A CA 1
ATOM 712 C C . GLN A 1 89 ? 1.172 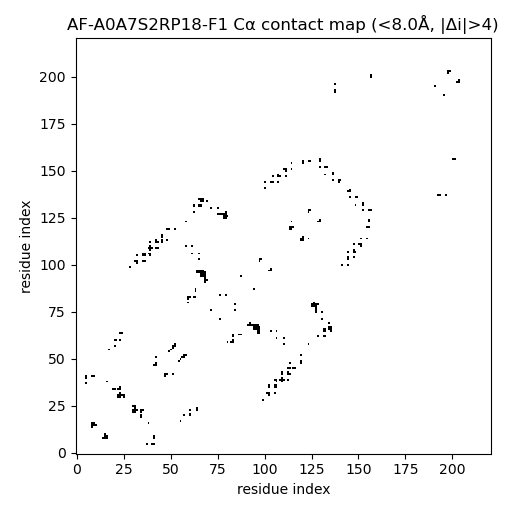2.912 18.068 1.00 93.31 89 GLN A C 1
ATOM 714 O O . GLN A 1 89 ? 0.549 3.563 18.902 1.00 93.31 89 GLN A O 1
ATOM 719 N N . GLU A 1 90 ? 2.292 3.364 17.499 1.00 93.38 90 GLU A N 1
ATOM 720 C CA . GLU A 1 90 ? 2.866 4.689 17.762 1.00 93.38 90 GLU A CA 1
ATOM 721 C C . GLU A 1 90 ? 1.907 5.819 17.357 1.00 93.38 90 GLU A C 1
ATOM 723 O O . GLU A 1 90 ? 1.782 6.810 18.075 1.00 93.38 90 GLU A O 1
ATOM 728 N N . ALA A 1 91 ? 1.206 5.672 16.228 1.00 92.12 91 ALA A N 1
ATOM 729 C CA . ALA A 1 91 ? 0.208 6.644 15.790 1.00 92.12 91 ALA A CA 1
ATOM 730 C C . ALA A 1 91 ? -1.087 6.574 16.626 1.00 92.12 91 ALA A C 1
ATOM 732 O O . ALA A 1 91 ? -1.699 7.608 16.923 1.00 92.12 91 ALA A O 1
ATOM 733 N N . GLY A 1 92 ? -1.510 5.366 17.006 1.00 90.88 92 GLY A N 1
ATOM 734 C CA . GLY A 1 92 ? -2.687 5.107 17.830 1.00 90.88 92 GLY A CA 1
ATOM 735 C C . GLY A 1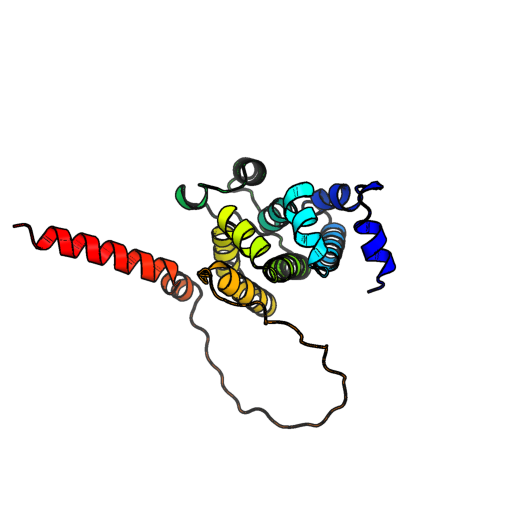 92 ? -3.953 5.816 17.314 1.00 90.88 92 GLY A C 1
ATOM 736 O O . GLY A 1 92 ? -4.163 5.903 16.101 1.00 90.88 92 GLY A O 1
ATOM 737 N N . PRO A 1 93 ? -4.787 6.396 18.198 1.00 89.88 93 PRO A N 1
ATOM 738 C CA . PRO A 1 93 ? -6.041 7.045 17.800 1.00 89.88 93 PRO A CA 1
ATOM 739 C C . PRO A 1 93 ? -5.832 8.357 17.026 1.00 89.88 93 PRO A C 1
ATOM 741 O O . PRO A 1 93 ? -6.778 8.898 16.460 1.00 89.88 93 PRO A O 1
ATOM 744 N N . SER A 1 94 ? -4.603 8.887 16.992 1.00 91.25 94 SER A N 1
ATOM 745 C CA . SER A 1 94 ? -4.270 10.076 16.200 1.00 91.25 94 SER A CA 1
ATOM 746 C C . SER A 1 94 ? -4.014 9.755 14.725 1.00 91.25 94 SER A C 1
ATOM 748 O O . SER A 1 94 ? -3.816 10.670 13.923 1.00 91.25 94 SER A O 1
ATOM 750 N N . LYS A 1 95 ? -4.019 8.467 14.346 1.00 94.88 95 LYS A N 1
ATOM 751 C CA . LYS A 1 95 ? -3.770 8.047 12.971 1.00 94.88 95 LYS A CA 1
ATOM 752 C C . LYS A 1 95 ? -4.859 8.571 12.038 1.00 94.88 95 LYS A C 1
ATOM 754 O O . LYS A 1 95 ? -6.007 8.138 12.067 1.00 94.88 95 LYS A O 1
ATOM 759 N N . VAL A 1 96 ? -4.459 9.463 11.136 1.00 93.69 96 VAL A N 1
ATOM 760 C CA . VAL A 1 96 ? -5.321 9.959 10.062 1.00 93.69 96 VAL A CA 1
ATOM 761 C C . VAL A 1 96 ? -5.060 9.140 8.802 1.00 93.69 96 VAL A C 1
ATOM 763 O O . VAL A 1 96 ? -3.912 8.953 8.384 1.00 93.69 96 VAL A O 1
ATOM 766 N N . ARG A 1 97 ? -6.137 8.621 8.214 1.00 94.88 97 ARG A N 1
ATOM 767 C CA . ARG A 1 97 ? -6.126 7.992 6.890 1.00 94.88 97 ARG A CA 1
ATOM 768 C C . ARG A 1 97 ? -5.785 9.028 5.823 1.00 94.88 97 ARG A C 1
ATOM 770 O O . ARG A 1 97 ? -6.156 10.188 5.977 1.00 94.88 97 ARG A O 1
ATOM 777 N N . GLU A 1 98 ? -5.128 8.624 4.735 1.00 95.88 98 GLU A N 1
ATOM 778 C CA . GLU A 1 98 ? -4.875 9.534 3.614 1.00 95.88 98 GLU A CA 1
ATOM 779 C C . GLU A 1 98 ? -6.165 10.250 3.187 1.00 95.88 98 GLU A C 1
ATOM 781 O O . GLU A 1 98 ? -7.158 9.619 2.819 1.00 95.88 98 GLU A O 1
ATOM 786 N N . THR A 1 99 ? -6.152 11.578 3.262 1.00 93.94 99 THR A N 1
ATOM 787 C CA . THR A 1 99 ? -7.343 12.408 3.057 1.00 93.94 99 THR A CA 1
ATOM 788 C C . THR A 1 99 ? -7.617 12.645 1.580 1.00 93.94 99 THR A C 1
ATOM 790 O O . THR A 1 99 ? -8.773 12.795 1.185 1.00 93.94 99 THR A O 1
ATOM 793 N N . ASP A 1 100 ? -6.570 12.618 0.759 1.00 94.88 100 ASP A N 1
ATOM 794 C CA . ASP A 1 100 ? -6.643 12.885 -0.666 1.00 94.88 100 ASP A CA 1
ATOM 795 C C . ASP A 1 100 ? -7.086 11.658 -1.483 1.00 94.88 100 ASP A C 1
ATOM 797 O O . ASP A 1 100 ? -6.395 10.636 -1.519 1.00 94.88 100 ASP A O 1
ATOM 801 N N . SER A 1 101 ? -8.216 11.766 -2.190 1.00 93.94 101 SER A N 1
ATOM 802 C CA . SER A 1 101 ? -8.790 10.653 -2.963 1.00 93.94 101 SER A CA 1
ATOM 803 C C . SER A 1 101 ? -7.911 10.222 -4.142 1.00 93.94 101 SER A C 1
ATOM 805 O O . SER A 1 101 ? -7.806 9.026 -4.417 1.00 93.94 101 SER A O 1
ATOM 807 N N . GLU A 1 102 ? -7.209 11.146 -4.806 1.00 93.94 102 GLU A N 1
ATOM 808 C CA . GLU A 1 102 ? -6.269 10.815 -5.891 1.00 93.94 102 GLU A CA 1
ATOM 809 C C . GLU A 1 102 ? -5.080 9.984 -5.381 1.00 93.94 102 GLU A C 1
ATOM 811 O O . GLU A 1 102 ? -4.676 8.995 -6.010 1.00 93.94 102 GLU A O 1
ATOM 816 N N . THR A 1 103 ? -4.532 10.356 -4.220 1.00 96.19 103 THR A N 1
ATOM 817 C CA . THR A 1 103 ? -3.469 9.596 -3.552 1.00 96.19 103 THR A CA 1
ATOM 818 C C . THR A 1 103 ? -3.977 8.215 -3.141 1.00 96.19 103 THR A C 1
ATOM 820 O O . THR A 1 103 ? -3.331 7.220 -3.482 1.00 96.19 103 THR A O 1
ATOM 823 N N . ARG A 1 104 ? -5.160 8.118 -2.509 1.00 95.75 104 ARG A N 1
ATOM 824 C CA . ARG A 1 104 ? -5.784 6.822 -2.171 1.00 95.75 104 ARG A CA 1
ATOM 825 C C . ARG A 1 104 ? -5.972 5.944 -3.405 1.00 95.75 104 ARG A C 1
ATOM 827 O O . ARG A 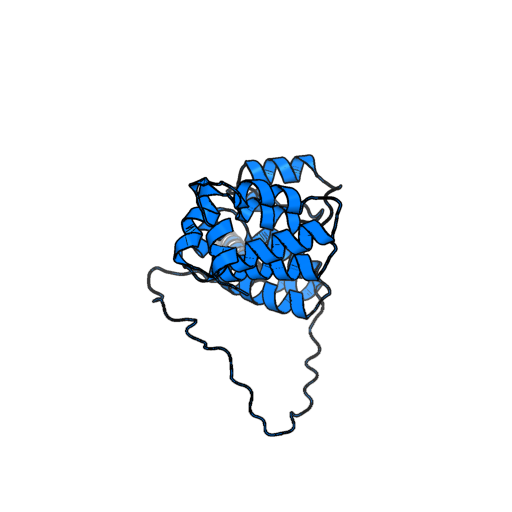1 104 ? -5.552 4.790 -3.398 1.00 95.75 104 ARG A O 1
ATOM 834 N N . THR A 1 105 ? -6.511 6.502 -4.488 1.00 95.38 105 THR A N 1
ATOM 835 C CA . THR A 1 105 ? -6.710 5.802 -5.768 1.00 95.38 105 THR A CA 1
ATOM 836 C C . THR A 1 105 ? -5.393 5.268 -6.324 1.00 95.38 105 THR A C 1
ATOM 838 O O . THR A 1 105 ? -5.323 4.133 -6.793 1.00 95.38 105 THR A O 1
ATOM 841 N N . SER A 1 106 ? -4.320 6.058 -6.250 1.00 96.56 106 SER A N 1
ATOM 842 C CA . SER A 1 106 ? -3.001 5.638 -6.729 1.00 96.56 106 SER A CA 1
ATOM 843 C C . SER A 1 106 ? -2.421 4.499 -5.887 1.00 96.56 106 SER A C 1
ATOM 845 O O . SER A 1 106 ? -1.924 3.522 -6.449 1.00 96.56 106 SER A O 1
ATOM 847 N N . LEU A 1 107 ? -2.531 4.585 -4.558 1.00 97.81 107 LEU A N 1
ATOM 848 C CA . LEU A 1 107 ? -2.072 3.547 -3.629 1.00 97.81 107 LEU A CA 1
ATOM 849 C C . LEU A 1 107 ? -2.865 2.244 -3.778 1.00 97.81 107 LEU A C 1
ATOM 851 O O . LEU A 1 107 ? -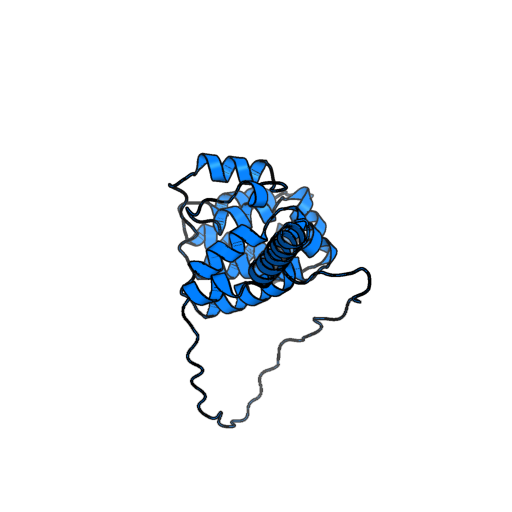2.275 1.168 -3.856 1.00 97.81 107 LEU A O 1
ATOM 855 N N . LEU A 1 108 ? -4.190 2.332 -3.888 1.00 97.38 108 LEU A N 1
ATOM 856 C CA . LEU A 1 108 ? -5.051 1.181 -4.146 1.00 97.38 108 LEU A CA 1
ATOM 857 C C . LEU A 1 108 ? -4.791 0.585 -5.526 1.00 97.38 108 LEU A C 1
ATOM 859 O O . LEU A 1 108 ? -4.713 -0.629 -5.664 1.00 97.38 108 LEU A O 1
ATOM 863 N N . GLY A 1 109 ? -4.559 1.417 -6.540 1.00 96.31 109 GLY A N 1
ATOM 864 C CA . GLY A 1 109 ? -4.129 0.954 -7.854 1.00 96.31 109 GLY A CA 1
ATOM 865 C C . GLY A 1 109 ? -2.795 0.203 -7.804 1.00 96.31 109 GLY A C 1
ATOM 866 O O . GLY A 1 109 ? -2.651 -0.814 -8.476 1.00 96.31 109 GLY A O 1
ATOM 867 N N . ALA A 1 110 ? -1.834 0.657 -6.993 1.00 96.94 110 ALA A N 1
ATOM 868 C CA . ALA A 1 110 ? -0.583 -0.066 -6.763 1.00 96.94 110 ALA A CA 1
ATOM 869 C C . ALA A 1 110 ? -0.840 -1.423 -6.089 1.00 96.94 110 ALA A C 1
ATOM 871 O O . ALA A 1 110 ? -0.319 -2.441 -6.539 1.00 96.94 110 ALA A O 1
ATOM 872 N N . LEU A 1 111 ? -1.692 -1.451 -5.059 1.00 97.00 111 LEU A N 1
ATOM 873 C CA . LEU A 1 111 ? -2.055 -2.676 -4.348 1.00 97.00 111 LEU A CA 1
ATOM 874 C C . LEU A 1 111 ? -2.790 -3.677 -5.251 1.00 97.00 111 LEU A C 1
ATOM 876 O O . LEU A 1 111 ? -2.488 -4.864 -5.229 1.00 97.00 111 LEU A O 1
ATOM 880 N N . HIS A 1 112 ? -3.699 -3.196 -6.098 1.00 95.69 112 HIS A N 1
ATOM 881 C CA . HIS A 1 112 ? -4.400 -4.008 -7.087 1.00 95.69 112 HIS A CA 1
ATOM 882 C C . HIS A 1 112 ? -3.431 -4.637 -8.094 1.00 95.69 112 HIS A C 1
ATOM 884 O O . HIS A 1 112 ? -3.537 -5.826 -8.384 1.00 95.69 112 HIS A O 1
ATOM 890 N N . LEU A 1 113 ? -2.453 -3.868 -8.589 1.00 95.56 113 LEU A N 1
ATOM 891 C CA . LEU A 1 113 ? -1.408 -4.396 -9.467 1.00 95.56 113 LEU A CA 1
ATOM 892 C C . LEU A 1 113 ? -0.572 -5.465 -8.757 1.00 95.56 113 LEU A C 1
ATOM 894 O O . LEU A 1 113 ? -0.334 -6.518 -9.338 1.00 95.56 113 LEU A O 1
ATOM 898 N N . LEU A 1 114 ? -0.194 -5.256 -7.493 1.00 95.75 114 LEU A N 1
ATOM 899 C CA . LEU A 1 114 ? 0.502 -6.270 -6.691 1.00 95.75 114 LEU A CA 1
ATOM 900 C C . LEU A 1 114 ? -0.345 -7.539 -6.492 1.00 95.75 114 LEU A C 1
ATOM 902 O O . LEU A 1 114 ? 0.198 -8.633 -6.426 1.00 95.75 114 LEU A O 1
ATOM 906 N N . CYS A 1 115 ? -1.675 -7.433 -6.461 1.00 94.38 115 CYS A N 1
ATOM 907 C CA . CYS A 1 115 ? -2.568 -8.592 -6.389 1.00 94.38 115 CYS A CA 1
ATOM 908 C C . CYS A 1 115 ? -2.672 -9.400 -7.695 1.00 94.38 115 CYS A C 1
ATOM 910 O O . CYS A 1 115 ? -3.346 -10.427 -7.700 1.00 94.38 115 CYS A O 1
ATOM 912 N N . THR A 1 116 ? -2.043 -8.999 -8.802 1.00 90.81 116 THR A N 1
ATOM 913 C CA . THR A 1 116 ? -2.134 -9.752 -10.072 1.00 90.81 116 THR A CA 1
ATOM 914 C C . THR A 1 116 ? -1.393 -11.092 -10.027 1.00 90.81 116 THR A C 1
ATOM 916 O O . THR A 1 116 ? -1.858 -12.067 -10.616 1.00 90.81 116 THR A O 1
ATOM 919 N N . ASN A 1 117 ? -0.306 -11.193 -9.255 1.00 90.00 117 ASN A N 1
ATOM 920 C CA . ASN A 1 117 ? 0.448 -12.434 -9.061 1.00 90.00 117 ASN A CA 1
ATOM 921 C C . ASN A 1 117 ? -0.054 -13.226 -7.835 1.00 90.00 117 ASN A C 1
ATOM 923 O O . ASN A 1 117 ? -0.264 -12.663 -6.758 1.00 90.00 117 ASN A O 1
ATOM 927 N N . LYS A 1 118 ? -0.181 -14.552 -7.973 1.00 90.88 118 LYS A N 1
ATOM 928 C CA . LYS A 1 118 ? -0.526 -15.486 -6.888 1.00 90.88 118 LYS A CA 1
ATOM 929 C C . LYS A 1 118 ? 0.420 -15.384 -5.693 1.00 90.88 118 LYS A C 1
ATOM 931 O O . LYS A 1 118 ? -0.046 -15.263 -4.560 1.00 90.88 118 LYS A O 1
ATOM 936 N N . ALA A 1 119 ? 1.732 -15.375 -5.932 1.00 92.12 119 ALA A N 1
ATOM 937 C CA . ALA A 1 119 ? 2.729 -15.288 -4.861 1.00 92.12 119 ALA A CA 1
ATOM 938 C C . ALA A 1 119 ? 2.558 -13.997 -4.041 1.00 92.12 119 ALA A C 1
ATOM 940 O O . ALA A 1 119 ? 2.535 -14.019 -2.810 1.00 92.12 119 ALA A O 1
ATOM 941 N N . SER A 1 120 ? 2.330 -12.878 -4.730 1.00 94.56 120 SER A N 1
ATOM 942 C CA . SER A 1 120 ? 2.072 -11.584 -4.107 1.00 94.56 120 SER A CA 1
ATOM 943 C C . SER A 1 120 ? 0.757 -11.576 -3.322 1.00 94.56 120 SER A C 1
ATOM 945 O O . SER A 1 120 ? 0.746 -11.129 -2.178 1.00 94.56 120 SER A O 1
ATOM 947 N N . ARG A 1 121 ? -0.337 -12.149 -3.846 1.00 94.38 121 ARG A N 1
ATOM 948 C CA . ARG A 1 121 ? -1.594 -12.290 -3.080 1.00 94.38 121 ARG A CA 1
ATOM 949 C C . ARG A 1 121 ? -1.401 -13.099 -1.802 1.00 94.38 121 ARG A C 1
ATOM 951 O O . ARG A 1 121 ? -1.867 -12.688 -0.741 1.00 94.38 121 ARG A O 1
ATOM 958 N N . GLN A 1 122 ? -0.690 -14.223 -1.877 1.00 93.44 122 GLN A N 1
ATOM 959 C CA . GLN A 1 122 ? -0.361 -15.022 -0.696 1.00 93.44 122 GLN A CA 1
ATOM 960 C C . GLN A 1 122 ? 0.465 -14.220 0.314 1.00 93.44 122 GLN A C 1
ATOM 962 O O . GLN A 1 122 ? 0.173 -14.274 1.508 1.00 93.44 122 GLN A O 1
ATOM 967 N N . PHE A 1 123 ? 1.441 -13.435 -0.148 1.00 94.81 123 PHE A N 1
ATOM 968 C CA . PHE A 1 123 ? 2.216 -12.543 0.712 1.00 94.81 123 PHE A CA 1
ATOM 969 C C . PHE A 1 123 ? 1.327 -11.505 1.414 1.00 94.81 123 PHE A C 1
ATOM 971 O O . PHE A 1 123 ? 1.389 -11.373 2.636 1.00 94.81 123 PHE A O 1
ATOM 978 N N . LEU A 1 124 ? 0.444 -10.825 0.677 1.00 95.25 124 LEU A N 1
ATOM 979 C CA . LEU A 1 124 ? -0.487 -9.833 1.229 1.00 95.25 124 LEU A CA 1
ATOM 980 C C . LEU A 1 124 ? -1.437 -10.441 2.277 1.00 95.25 124 LEU A C 1
ATOM 982 O O . LEU A 1 124 ? -1.697 -9.813 3.306 1.00 95.25 124 LEU A O 1
ATOM 986 N N . ARG A 1 125 ? -1.936 -11.665 2.046 1.00 94.19 125 ARG A N 1
ATOM 987 C CA . ARG A 1 125 ? -2.772 -12.393 3.019 1.00 94.19 125 ARG A CA 1
ATOM 988 C C . ARG A 1 125 ? -1.989 -12.748 4.279 1.00 94.19 125 ARG A C 1
ATOM 990 O O . ARG A 1 125 ? -2.460 -12.469 5.378 1.00 94.19 125 ARG A O 1
ATOM 997 N N . ARG A 1 126 ? -0.778 -13.300 4.122 1.00 93.38 126 ARG A N 1
ATOM 998 C CA . ARG A 1 126 ? 0.121 -13.629 5.244 1.00 93.38 126 ARG A CA 1
ATOM 999 C C . ARG A 1 126 ? 0.431 -12.401 6.095 1.00 93.38 126 ARG A C 1
ATOM 1001 O O . ARG A 1 126 ? 0.445 -12.511 7.309 1.00 93.38 126 ARG A O 1
ATOM 1008 N N . LYS A 1 127 ? 0.614 -11.238 5.462 1.00 94.94 127 LYS A N 1
ATOM 1009 C CA . LYS A 1 127 ? 0.889 -9.952 6.122 1.00 94.94 127 LYS A CA 1
ATOM 1010 C C . LYS A 1 127 ? -0.354 -9.202 6.609 1.00 94.94 127 LYS A C 1
ATOM 1012 O O . LYS A 1 127 ? -0.250 -8.026 6.944 1.00 94.94 127 LYS A O 1
ATOM 1017 N N . ARG A 1 128 ? -1.521 -9.858 6.653 1.00 94.50 128 ARG A N 1
ATOM 1018 C CA . ARG A 1 128 ? -2.781 -9.299 7.176 1.00 94.50 128 ARG A CA 1
ATOM 1019 C C . ARG A 1 128 ? -3.163 -7.956 6.538 1.00 94.50 128 ARG A C 1
ATOM 1021 O O . ARG A 1 128 ? -3.588 -7.027 7.215 1.00 94.50 128 ARG A O 1
ATOM 1028 N N . ALA A 1 129 ? -3.068 -7.854 5.210 1.00 95.88 129 ALA A N 1
ATOM 1029 C CA . ALA A 1 129 ? -3.510 -6.656 4.489 1.00 95.88 129 ALA A CA 1
ATOM 1030 C C . ALA A 1 129 ? -5.041 -6.450 4.544 1.00 95.88 129 ALA A C 1
ATOM 1032 O O . ALA A 1 129 ? -5.518 -5.317 4.551 1.00 95.88 129 ALA A O 1
ATOM 1033 N N . TYR A 1 130 ? -5.819 -7.538 4.583 1.00 95.19 130 TYR A N 1
ATOM 1034 C CA . TYR A 1 130 ? -7.282 -7.495 4.463 1.00 95.19 130 TYR A CA 1
ATOM 1035 C C . TYR A 1 130 ? -7.996 -6.650 5.536 1.00 95.19 130 TYR A C 1
ATOM 1037 O O . TYR A 1 130 ? -8.802 -5.814 5.132 1.00 95.19 130 TYR A O 1
ATOM 1045 N N . PRO A 1 131 ? -7.718 -6.780 6.851 1.00 95.62 131 PRO A N 1
ATOM 1046 C CA . PRO A 1 131 ? -8.370 -5.963 7.881 1.00 95.62 131 PRO A CA 1
ATOM 1047 C C . PRO A 1 131 ? -8.285 -4.453 7.618 1.00 95.62 131 PRO A C 1
ATOM 1049 O O . PRO A 1 131 ? -9.286 -3.745 7.720 1.00 95.62 131 PRO A O 1
ATOM 1052 N N . ILE A 1 132 ? -7.119 -3.966 7.181 1.00 96.31 132 ILE A N 1
ATOM 1053 C CA . ILE A 1 132 ? -6.907 -2.547 6.857 1.00 96.31 132 ILE A CA 1
ATOM 1054 C C . ILE A 1 132 ? -7.757 -2.133 5.650 1.00 96.31 132 ILE A C 1
ATOM 1056 O O . ILE A 1 132 ? -8.408 -1.089 5.680 1.00 96.31 132 ILE A O 1
ATOM 1060 N N . ILE A 1 133 ? -7.790 -2.961 4.602 1.00 96.81 133 ILE A N 1
ATOM 1061 C CA . ILE A 1 133 ? -8.577 -2.691 3.391 1.00 96.81 133 ILE A CA 1
ATOM 1062 C C . ILE A 1 133 ? -10.084 -2.781 3.661 1.00 96.81 133 ILE A C 1
ATOM 1064 O O . ILE A 1 133 ? -10.840 -1.974 3.130 1.00 96.81 133 ILE A O 1
ATOM 1068 N N . ARG A 1 134 ? -10.530 -3.694 4.530 1.00 95.19 134 ARG A N 1
ATOM 1069 C CA . ARG A 1 134 ? -11.927 -3.785 4.980 1.00 95.19 134 ARG A CA 1
ATOM 1070 C C . ARG A 1 134 ? -12.349 -2.516 5.720 1.00 95.19 134 ARG A C 1
ATOM 1072 O O . ARG A 1 134 ? -13.416 -1.976 5.447 1.00 95.19 134 ARG A O 1
ATOM 1079 N N . ASN A 1 135 ? -11.523 -2.039 6.650 1.00 95.12 135 ASN A N 1
ATOM 1080 C CA . ASN A 1 135 ? -11.823 -0.824 7.410 1.00 95.12 135 ASN A CA 1
ATOM 1081 C C . ASN A 1 135 ? -11.825 0.413 6.494 1.00 95.12 135 ASN A C 1
ATOM 1083 O O . ASN A 1 135 ? -12.674 1.288 6.644 1.00 95.12 135 ASN A O 1
ATOM 1087 N N . LEU A 1 136 ? -10.924 0.456 5.504 1.00 95.62 136 LEU A N 1
ATOM 1088 C CA . LEU A 1 136 ? -10.941 1.469 4.448 1.00 95.62 136 LEU A CA 1
ATOM 1089 C C . LEU A 1 136 ? -12.248 1.439 3.641 1.00 95.62 136 LEU A C 1
ATOM 1091 O O . LEU A 1 136 ? -12.854 2.489 3.485 1.00 95.62 136 LEU A O 1
ATOM 1095 N N . ASP A 1 137 ? -12.693 0.270 3.167 1.00 94.25 137 ASP A N 1
ATOM 1096 C CA . ASP A 1 137 ? -13.949 0.117 2.408 1.00 94.25 137 ASP A CA 1
ATOM 1097 C C . ASP A 1 137 ? -15.164 0.628 3.196 1.00 94.25 137 ASP A C 1
ATOM 1099 O O . ASP A 1 137 ? -16.030 1.314 2.660 1.00 94.25 137 ASP A O 1
ATOM 1103 N N . ALA A 1 138 ? -15.206 0.336 4.499 1.00 93.00 138 ALA A N 1
ATOM 1104 C CA . ALA A 1 138 ? -16.286 0.775 5.377 1.00 93.00 138 ALA A CA 1
ATOM 1105 C C . ALA A 1 138 ? -16.326 2.303 5.569 1.00 93.00 138 ALA A C 1
ATOM 1107 O O . ALA A 1 138 ? -17.406 2.865 5.763 1.00 93.00 138 ALA A O 1
ATOM 1108 N N . ALA A 1 139 ? -15.164 2.959 5.535 1.00 93.19 139 ALA A N 1
ATOM 1109 C CA . ALA A 1 139 ? -15.023 4.401 5.719 1.00 93.19 139 ALA A CA 1
ATOM 1110 C C . ALA A 1 139 ? -15.046 5.199 4.401 1.00 93.19 139 ALA A C 1
ATOM 1112 O O . ALA A 1 139 ? -15.168 6.425 4.439 1.00 93.19 139 ALA A O 1
ATOM 1113 N N . GLU A 1 140 ? -14.891 4.541 3.250 1.00 92.81 140 GLU A N 1
ATOM 1114 C CA . GLU A 1 140 ? -14.798 5.202 1.950 1.00 92.81 140 GLU A CA 1
ATOM 1115 C C . GLU A 1 140 ? -16.170 5.682 1.461 1.00 92.81 140 GLU A C 1
ATOM 1117 O O . GLU A 1 140 ? -17.184 4.989 1.554 1.00 92.81 140 GLU A O 1
ATOM 1122 N N . THR A 1 141 ? -16.192 6.900 0.926 1.00 91.12 141 THR A N 1
ATOM 1123 C CA . THR A 1 141 ? -17.406 7.536 0.397 1.00 91.12 141 THR A CA 1
ATOM 1124 C C . THR A 1 141 ? -17.340 7.744 -1.109 1.00 91.12 141 THR A C 1
ATOM 1126 O O . THR A 1 141 ? -18.383 7.892 -1.746 1.00 91.12 141 THR A O 1
ATOM 1129 N N . ASP A 1 142 ? -16.137 7.733 -1.686 1.00 90.50 142 ASP A N 1
ATOM 1130 C CA . ASP A 1 142 ? -15.928 7.859 -3.122 1.00 90.50 142 ASP A CA 1
ATOM 1131 C C . ASP A 1 142 ? -16.219 6.525 -3.830 1.00 90.50 142 ASP A C 1
ATOM 1133 O O . ASP A 1 142 ? -15.610 5.483 -3.555 1.00 90.50 142 ASP A O 1
ATOM 1137 N N . GLU A 1 143 ? -17.171 6.554 -4.761 1.00 88.94 143 GLU A N 1
ATOM 1138 C CA . GLU A 1 143 ? -17.609 5.374 -5.501 1.00 88.94 143 GLU A CA 1
ATOM 1139 C C . GLU A 1 143 ? -16.509 4.810 -6.408 1.00 88.94 143 GLU A C 1
ATOM 1141 O O . GLU A 1 143 ? -16.345 3.590 -6.477 1.00 88.94 143 GLU A O 1
ATOM 1146 N N . ALA A 1 144 ? -15.704 5.673 -7.035 1.00 86.69 144 ALA A N 1
ATOM 1147 C CA . ALA A 1 144 ? -14.621 5.238 -7.913 1.00 86.69 144 ALA A CA 1
ATOM 1148 C C . ALA A 1 144 ? -13.518 4.524 -7.120 1.00 86.69 144 ALA A C 1
ATOM 1150 O O . ALA A 1 144 ? -12.955 3.525 -7.570 1.00 86.69 144 ALA A O 1
ATOM 1151 N N . VAL A 1 145 ? -13.235 5.002 -5.906 1.00 90.12 145 VAL A N 1
ATOM 1152 C CA . VAL A 1 145 ? -12.275 4.356 -5.003 1.00 90.12 145 VAL A CA 1
ATOM 1153 C C . VAL A 1 145 ? -12.819 3.013 -4.515 1.00 90.12 145 VAL A C 1
ATOM 1155 O O . VAL A 1 145 ? -12.101 2.010 -4.534 1.00 90.12 145 VAL A O 1
ATOM 1158 N N . SER A 1 146 ? -14.101 2.975 -4.150 1.00 90.50 146 SER A N 1
ATOM 1159 C CA . SER A 1 146 ? -14.781 1.770 -3.665 1.00 90.50 146 SER A CA 1
ATOM 1160 C C . SER A 1 146 ? -14.749 0.622 -4.682 1.00 90.50 146 SER A C 1
ATOM 1162 O O . SER A 1 146 ? -14.584 -0.538 -4.308 1.00 90.50 146 SER A O 1
ATOM 1164 N N . GLU A 1 147 ? -14.869 0.916 -5.980 1.00 90.19 147 GLU A N 1
ATOM 1165 C CA . GLU A 1 147 ? -14.774 -0.102 -7.034 1.00 90.19 147 GLU A CA 1
ATOM 1166 C C . GLU A 1 147 ? -13.394 -0.782 -7.056 1.00 90.19 147 GLU A C 1
ATOM 1168 O O . GLU A 1 147 ? -13.291 -2.012 -7.119 1.00 90.19 147 GLU A O 1
ATOM 1173 N N . VAL A 1 148 ? -12.319 0.003 -6.925 1.00 92.38 148 VAL A N 1
ATOM 1174 C CA . VAL A 1 148 ? -10.948 -0.527 -6.867 1.00 92.38 148 VAL A CA 1
ATOM 1175 C C . VAL A 1 148 ? -10.748 -1.374 -5.607 1.00 92.38 148 VAL A C 1
ATOM 1177 O O . VAL A 1 148 ? -10.158 -2.459 -5.679 1.00 92.38 148 VAL A O 1
ATOM 1180 N N . VAL A 1 149 ? -11.268 -0.912 -4.463 1.00 93.94 149 VAL A N 1
ATOM 1181 C CA . VAL A 1 149 ? -11.217 -1.638 -3.184 1.00 93.94 149 VAL A CA 1
ATOM 1182 C C . VAL A 1 149 ? -11.930 -2.984 -3.287 1.00 93.94 149 VAL A C 1
ATOM 1184 O O . VAL A 1 149 ? -11.358 -4.002 -2.898 1.00 93.94 149 VAL A O 1
ATOM 1187 N N . PHE A 1 150 ? -13.120 -3.025 -3.889 1.00 90.56 150 PHE A N 1
ATOM 1188 C CA . PHE A 1 150 ? -13.870 -4.264 -4.097 1.00 90.56 150 PHE A CA 1
ATOM 1189 C C . PHE A 1 150 ? -13.068 -5.300 -4.900 1.00 90.56 150 PHE A C 1
ATOM 1191 O O . PHE A 1 150 ? -13.025 -6.478 -4.537 1.00 90.56 150 PHE A O 1
ATOM 1198 N N . GLY A 1 151 ? -12.365 -4.867 -5.953 1.00 91.31 151 GLY A N 1
ATOM 1199 C CA . GLY A 1 151 ? -11.465 -5.736 -6.714 1.00 91.31 151 GLY A CA 1
ATOM 1200 C C . GLY A 1 151 ? -10.353 -6.342 -5.849 1.00 91.31 151 GLY A C 1
ATOM 1201 O O . GLY A 1 151 ? -10.099 -7.544 -5.915 1.00 91.31 151 GLY A O 1
ATOM 1202 N N . ILE A 1 152 ? -9.727 -5.533 -4.989 1.00 93.94 152 ILE A N 1
ATOM 1203 C CA . ILE A 1 152 ? -8.671 -5.986 -4.068 1.00 93.94 152 ILE A CA 1
ATOM 1204 C C . ILE A 1 152 ? -9.233 -6.959 -3.029 1.00 93.94 152 ILE A C 1
ATOM 1206 O O . ILE A 1 152 ? -8.635 -8.006 -2.789 1.00 93.94 152 ILE A O 1
ATOM 1210 N N . VAL A 1 153 ? -10.389 -6.654 -2.437 1.00 92.69 153 VAL A N 1
ATOM 1211 C CA . VAL A 1 153 ? -11.056 -7.531 -1.465 1.00 92.69 153 VAL A CA 1
ATOM 1212 C C . VAL A 1 153 ? -11.359 -8.893 -2.085 1.00 92.69 153 VAL A C 1
ATOM 1214 O O . VAL A 1 153 ? -11.051 -9.913 -1.472 1.00 92.69 153 VAL A O 1
ATOM 1217 N N . ASN A 1 154 ? -11.866 -8.934 -3.319 1.00 90.50 154 ASN A N 1
ATOM 1218 C CA . ASN A 1 154 ? -12.102 -10.194 -4.024 1.00 90.50 154 ASN A CA 1
ATOM 1219 C C . ASN A 1 154 ? -10.816 -11.001 -4.214 1.00 90.50 154 ASN A C 1
ATOM 1221 O O . ASN A 1 154 ? -10.830 -12.215 -4.021 1.00 90.50 154 ASN A O 1
ATOM 1225 N N . PHE A 1 155 ? -9.699 -10.346 -4.543 1.00 90.69 155 PHE A N 1
ATOM 1226 C CA . PHE A 1 155 ? -8.408 -11.026 -4.594 1.00 90.69 155 PHE A CA 1
ATOM 1227 C C . PHE A 1 155 ? -7.982 -11.552 -3.227 1.00 90.69 155 PHE A C 1
ATOM 1229 O O . PHE A 1 155 ? -7.462 -12.654 -3.160 1.00 90.69 155 PHE A O 1
ATOM 1236 N N . LEU A 1 156 ? -8.189 -10.820 -2.133 1.00 89.25 156 LEU A N 1
ATOM 1237 C CA . LEU A 1 156 ? -7.706 -11.239 -0.813 1.00 89.25 156 LEU A CA 1
ATOM 1238 C C . LEU A 1 156 ? -8.584 -12.306 -0.147 1.00 89.25 156 LEU A C 1
ATOM 1240 O O . LEU A 1 156 ? -8.039 -13.156 0.551 1.00 89.25 156 LEU A O 1
ATOM 1244 N N . VAL A 1 157 ? -9.897 -12.294 -0.380 1.00 86.69 157 VAL A N 1
ATOM 1245 C CA . VAL A 1 157 ? -10.857 -13.215 0.260 1.00 86.69 157 VAL A CA 1
ATOM 1246 C C . VAL A 1 157 ? -10.956 -14.561 -0.456 1.00 86.69 157 VAL A C 1
ATOM 1248 O O . VAL A 1 157 ? -11.274 -15.560 0.179 1.00 86.69 157 VAL A O 1
ATOM 1251 N N . ARG A 1 158 ? -10.703 -14.614 -1.769 1.00 80.06 158 ARG A N 1
ATOM 1252 C CA . ARG A 1 158 ? -10.742 -15.880 -2.512 1.00 80.06 158 ARG A CA 1
ATOM 1253 C C . ARG A 1 158 ? -9.623 -16.809 -2.045 1.00 80.06 158 ARG A C 1
ATOM 1255 O O . ARG A 1 158 ? -8.448 -16.479 -2.207 1.00 80.06 158 ARG A O 1
ATOM 1262 N N . ASP A 1 159 ? -9.994 -17.961 -1.497 1.00 61.09 159 ASP A N 1
ATOM 1263 C CA . ASP A 1 159 ? -9.059 -19.052 -1.242 1.00 61.09 159 ASP A CA 1
ATOM 1264 C C . ASP A 1 159 ? -8.592 -19.591 -2.597 1.00 61.09 159 ASP A C 1
ATOM 1266 O O . ASP A 1 159 ? -9.394 -20.020 -3.421 1.00 61.09 159 ASP A O 1
ATOM 1270 N N . GLU A 1 160 ? -7.291 -19.495 -2.856 1.00 61.72 160 GLU A N 1
ATOM 1271 C CA . GLU A 1 160 ? -6.689 -20.127 -4.025 1.00 61.72 160 GLU A CA 1
ATOM 1272 C C . GLU A 1 160 ? -6.158 -21.473 -3.580 1.00 61.72 160 GLU A C 1
ATOM 1274 O O . GLU A 1 160 ? -5.018 -21.569 -3.115 1.00 61.72 160 GLU A O 1
ATOM 1279 N N . GLU A 1 161 ? -6.991 -22.501 -3.703 1.00 51.59 161 GLU A N 1
ATOM 1280 C CA . GLU A 1 161 ? -6.505 -23.870 -3.618 1.00 51.59 161 GLU A CA 1
ATOM 1281 C C . GLU A 1 161 ? -5.434 -24.106 -4.704 1.00 51.59 161 GLU A C 1
ATOM 1283 O O . GLU A 1 161 ? -5.308 -23.376 -5.701 1.00 51.59 161 GLU A O 1
ATOM 1288 N N . GLU A 1 162 ? -4.559 -25.079 -4.462 1.00 43.34 162 GLU A N 1
ATOM 1289 C CA . GLU A 1 162 ? -3.478 -25.466 -5.371 1.00 43.34 162 GLU A CA 1
ATOM 1290 C C . GLU A 1 162 ? -4.058 -26.062 -6.667 1.00 43.34 162 GLU A C 1
ATOM 1292 O O . GLU A 1 162 ? -4.144 -27.272 -6.828 1.00 43.34 162 GLU A O 1
ATOM 1297 N N . GLY A 1 163 ? -4.493 -25.211 -7.600 1.00 43.06 163 GLY A N 1
ATOM 1298 C CA . GLY A 1 163 ? -5.039 -25.665 -8.883 1.00 43.06 163 GLY A CA 1
ATOM 1299 C C . GLY A 1 163 ? -5.480 -24.573 -9.859 1.00 43.06 163 GLY A C 1
ATOM 1300 O O . GLY A 1 163 ? -5.574 -24.845 -11.054 1.00 43.06 163 GLY A O 1
ATOM 1301 N N . ASP A 1 164 ? -5.695 -23.338 -9.403 1.00 41.81 164 ASP A N 1
ATOM 1302 C CA . ASP A 1 164 ? -6.203 -22.290 -10.293 1.00 41.81 164 ASP A CA 1
ATOM 1303 C C . ASP A 1 164 ? -5.079 -21.671 -11.137 1.00 41.81 164 ASP A C 1
ATOM 1305 O O . ASP A 1 164 ? -4.275 -20.860 -10.666 1.00 41.81 164 ASP A O 1
ATOM 1309 N N . ASN A 1 165 ? -5.024 -22.134 -12.389 1.00 40.16 165 ASN A N 1
ATOM 1310 C CA . ASN A 1 165 ? -4.107 -21.718 -13.442 1.00 40.16 165 ASN A CA 1
ATOM 1311 C C . ASN A 1 165 ? -4.149 -20.209 -13.723 1.00 40.16 165 ASN A C 1
ATOM 1313 O O . ASN A 1 165 ? -5.190 -19.549 -13.717 1.00 40.16 165 ASN A O 1
ATOM 1317 N N . GLU A 1 166 ? -2.962 -19.706 -14.037 1.00 47.00 166 GLU A N 1
ATOM 1318 C CA . GLU A 1 166 ? -2.643 -18.365 -14.504 1.00 47.00 166 GLU A CA 1
ATOM 1319 C C . GLU A 1 166 ? -3.358 -18.027 -15.822 1.00 47.00 166 GLU A C 1
ATOM 1321 O O . GLU A 1 166 ? -2.819 -18.288 -16.890 1.00 47.00 166 GLU A O 1
ATOM 1326 N N . GLU A 1 167 ? -4.538 -17.401 -15.795 1.00 48.59 167 GLU A N 1
ATOM 1327 C CA . GLU A 1 167 ? -5.021 -16.703 -16.997 1.00 48.59 167 GLU A CA 1
ATOM 1328 C C . GLU A 1 167 ? -6.093 -15.639 -16.731 1.00 48.59 167 GLU A C 1
ATOM 1330 O O . GLU A 1 167 ? -7.211 -15.735 -17.222 1.00 48.59 167 GLU A O 1
ATOM 1335 N N . ILE A 1 168 ? -5.789 -14.570 -15.987 1.00 47.44 168 ILE A N 1
ATOM 1336 C CA . ILE A 1 168 ? -6.638 -13.366 -16.034 1.00 47.44 168 ILE A CA 1
ATOM 1337 C C . ILE A 1 168 ? -5.764 -12.110 -15.985 1.00 47.44 168 ILE A C 1
ATOM 1339 O O . ILE A 1 168 ? -5.400 -11.661 -14.905 1.00 47.44 168 ILE A O 1
ATOM 1343 N N . LEU A 1 169 ? -5.427 -11.574 -17.172 1.00 41.53 169 LEU A N 1
ATOM 1344 C CA . LEU A 1 169 ? -5.437 -10.140 -17.559 1.00 41.53 169 LEU A CA 1
ATOM 1345 C C . LEU A 1 169 ? -4.509 -9.846 -18.756 1.00 41.53 169 LEU A C 1
ATOM 1347 O O . LEU A 1 169 ? -3.580 -9.046 -18.685 1.00 41.53 169 LEU A O 1
ATOM 1351 N N . GLY A 1 170 ? -4.827 -10.435 -19.909 1.00 35.34 170 GLY A N 1
ATOM 1352 C CA . GLY A 1 170 ? -4.410 -9.931 -21.219 1.00 35.34 170 GLY A CA 1
ATOM 1353 C C . GLY A 1 170 ? -5.459 -8.983 -21.810 1.00 35.34 170 GLY A C 1
ATOM 1354 O O . GLY A 1 170 ? -6.008 -9.272 -22.867 1.00 35.34 170 GLY A O 1
ATOM 1355 N N . ALA A 1 171 ? -5.790 -7.875 -21.140 1.00 33.12 171 ALA A N 1
ATOM 1356 C CA . ALA A 1 171 ? -6.721 -6.878 -21.680 1.00 33.12 171 ALA A CA 1
ATOM 1357 C C . ALA A 1 171 ? -5.954 -5.646 -22.187 1.00 33.12 171 ALA A C 1
ATOM 1359 O O . ALA A 1 171 ? -5.572 -4.754 -21.431 1.00 33.12 171 ALA A O 1
ATOM 1360 N N . LYS A 1 172 ? -5.714 -5.627 -23.501 1.00 30.03 172 LYS A N 1
ATOM 1361 C CA . LYS A 1 172 ? -5.227 -4.475 -24.273 1.00 30.03 172 LYS A CA 1
ATOM 1362 C C . LYS A 1 172 ? -6.154 -3.260 -24.054 1.00 30.03 172 LYS A C 1
ATOM 1364 O O . LYS A 1 172 ? -7.369 -3.452 -24.034 1.00 30.03 172 LYS A O 1
ATOM 1369 N N . PRO A 1 173 ? -5.634 -2.021 -23.930 1.00 31.27 173 PRO A N 1
ATOM 1370 C CA . PRO A 1 173 ? -6.485 -0.841 -23.785 1.00 31.27 173 PRO A CA 1
ATOM 1371 C C . PRO A 1 173 ? -7.364 -0.656 -25.035 1.00 31.27 173 PRO A C 1
ATOM 1373 O O . PRO A 1 173 ? -6.847 -0.799 -26.150 1.00 31.27 173 PRO A O 1
ATOM 1376 N N . PRO A 1 174 ? -8.667 -0.349 -24.885 1.00 34.28 174 PRO A N 1
ATOM 1377 C CA . PRO A 1 174 ? -9.546 -0.148 -26.024 1.00 34.28 174 PRO A CA 1
ATOM 1378 C C . PRO A 1 174 ? -9.159 1.131 -26.770 1.00 34.28 174 PRO A C 1
ATOM 1380 O O . PRO A 1 174 ? -9.149 2.232 -26.217 1.00 34.28 174 PRO A O 1
ATOM 1383 N N . SER A 1 175 ? -8.820 0.951 -28.043 1.00 31.61 175 SER A N 1
ATOM 1384 C CA . SER A 1 175 ? -8.715 2.002 -29.048 1.00 31.61 175 SER A CA 1
ATOM 1385 C C . SER A 1 175 ? -10.053 2.735 -29.160 1.00 31.61 175 SER A C 1
ATOM 1387 O O . SER A 1 175 ? -11.105 2.099 -29.225 1.00 31.61 175 SER A O 1
ATOM 1389 N N . ALA A 1 176 ? -10.001 4.062 -29.209 1.00 38.22 176 ALA A N 1
ATOM 1390 C CA . ALA A 1 176 ? -11.139 4.908 -29.524 1.00 38.22 176 ALA A CA 1
ATOM 1391 C C . ALA A 1 176 ? -11.498 4.772 -31.009 1.00 38.22 176 ALA A C 1
ATOM 1393 O O . ALA A 1 176 ? -10.643 5.038 -31.843 1.00 38.22 176 ALA A O 1
ATOM 1394 N N . ASP A 1 177 ? -12.736 4.375 -31.304 1.00 28.80 177 ASP A N 1
ATOM 1395 C CA . ASP A 1 177 ? -13.527 4.832 -32.452 1.00 28.80 177 ASP A CA 1
ATOM 1396 C C . ASP A 1 177 ? -15.000 4.455 -32.202 1.00 28.80 177 ASP A C 1
ATOM 1398 O O . ASP A 1 177 ? -15.313 3.350 -31.759 1.00 28.80 177 ASP A O 1
ATOM 1402 N N . GLY A 1 178 ? -15.888 5.442 -32.341 1.00 31.05 178 GLY A N 1
ATOM 1403 C CA . GLY A 1 178 ? -17.203 5.466 -31.697 1.00 31.05 178 GLY A CA 1
ATOM 1404 C C . GLY A 1 178 ? -18.353 4.762 -32.420 1.00 31.05 178 GLY A C 1
ATOM 1405 O O . GLY A 1 178 ? -18.277 4.463 -33.604 1.00 31.05 178 GLY A O 1
ATOM 1406 N N . ALA A 1 179 ? -19.458 4.582 -31.688 1.00 26.86 179 ALA A N 1
ATOM 1407 C CA . ALA A 1 179 ? -20.843 4.695 -32.160 1.00 26.86 179 ALA A CA 1
ATOM 1408 C C . ALA A 1 179 ? -21.808 4.530 -30.969 1.00 26.86 179 ALA A C 1
ATOM 1410 O O . ALA A 1 179 ? -21.633 3.649 -30.131 1.00 26.86 179 ALA A O 1
ATOM 1411 N N . SER A 1 180 ? -22.811 5.404 -30.900 1.00 35.66 180 SER A N 1
ATOM 1412 C CA . SER A 1 180 ? -23.859 5.467 -29.879 1.00 35.66 180 SER A CA 1
ATOM 1413 C C . SER A 1 180 ? -24.716 4.199 -29.791 1.00 35.66 180 SER A C 1
ATOM 1415 O O . SER A 1 180 ? -25.159 3.691 -30.818 1.00 35.66 180 SER A O 1
ATOM 1417 N N . ALA A 1 181 ? -25.067 3.786 -28.571 1.00 29.33 181 ALA A N 1
ATOM 1418 C CA . ALA A 1 181 ? -26.299 3.050 -28.282 1.00 29.33 181 ALA A CA 1
ATOM 1419 C C . ALA A 1 181 ? -26.699 3.262 -26.810 1.00 29.33 181 ALA A C 1
ATOM 1421 O O . ALA A 1 181 ? -25.876 3.124 -25.907 1.00 29.33 181 ALA A O 1
ATOM 1422 N N . GLU A 1 182 ? -27.953 3.657 -26.601 1.00 30.50 182 GLU A N 1
ATOM 1423 C CA . GLU A 1 182 ? -28.588 3.968 -25.316 1.00 30.50 182 GLU A CA 1
ATOM 1424 C C . GLU A 1 182 ? -28.537 2.797 -24.316 1.00 30.50 182 GLU A C 1
ATOM 1426 O O . GLU A 1 182 ? -28.768 1.643 -24.680 1.00 30.50 182 GLU A O 1
ATOM 1431 N N . ALA A 1 183 ? -28.298 3.105 -23.036 1.00 29.16 183 ALA A N 1
ATOM 1432 C CA . ALA A 1 183 ? -28.408 2.161 -21.922 1.00 29.16 183 ALA A CA 1
ATOM 1433 C C . ALA A 1 183 ? -29.724 2.392 -21.144 1.00 29.16 183 ALA A C 1
ATOM 1435 O O . ALA A 1 183 ? -30.094 3.547 -20.918 1.00 29.16 183 ALA A O 1
ATOM 1436 N N . PRO A 1 184 ? -30.436 1.332 -20.710 1.00 29.66 184 PRO A N 1
ATOM 1437 C CA . PRO A 1 184 ? -31.683 1.463 -19.960 1.00 29.66 184 PRO A CA 1
ATOM 1438 C C . PRO A 1 184 ? -31.419 1.878 -18.499 1.00 29.66 184 PRO A C 1
ATOM 1440 O O . PRO A 1 184 ? -30.339 1.607 -17.964 1.00 29.66 184 PRO A O 1
ATOM 1443 N N . PRO A 1 185 ? -32.397 2.501 -17.812 1.00 38.41 185 PRO A N 1
ATOM 1444 C CA . PRO A 1 185 ? -32.214 2.966 -16.449 1.00 38.41 185 PRO A CA 1
ATOM 1445 C C . PRO A 1 185 ? -32.331 1.771 -15.502 1.00 38.41 185 PRO A C 1
ATOM 1447 O O . PRO A 1 185 ? -33.377 1.129 -15.427 1.00 38.41 185 PRO A O 1
ATOM 1450 N N . ASN A 1 186 ? -31.272 1.465 -14.757 1.00 35.28 186 ASN A N 1
ATOM 1451 C CA . ASN A 1 186 ? -31.389 0.557 -13.623 1.00 35.28 186 ASN A CA 1
ATOM 1452 C C . ASN A 1 186 ? -30.677 1.144 -12.408 1.00 35.28 186 ASN A C 1
ATOM 1454 O O . ASN A 1 186 ? -29.505 0.886 -12.142 1.00 35.28 186 ASN A O 1
ATOM 1458 N N . THR A 1 187 ? -31.423 1.962 -11.673 1.00 39.47 187 THR A N 1
ATOM 1459 C CA . THR A 1 187 ? -31.133 2.374 -10.303 1.00 39.47 187 THR A CA 1
ATOM 1460 C C . THR A 1 187 ? -31.179 1.144 -9.393 1.00 39.47 187 THR A C 1
ATOM 1462 O O . THR A 1 187 ? -32.168 0.872 -8.716 1.00 39.47 187 THR A O 1
ATOM 1465 N N . ARG A 1 188 ? -30.079 0.384 -9.344 1.00 38.00 188 ARG A N 1
ATOM 1466 C CA . ARG A 1 188 ? -29.803 -0.494 -8.204 1.00 38.00 188 ARG A CA 1
ATOM 1467 C C . ARG A 1 188 ? -29.358 0.384 -7.043 1.00 38.00 188 ARG A C 1
ATOM 1469 O O . ARG A 1 188 ? -28.196 0.765 -6.946 1.00 38.00 188 ARG A O 1
ATOM 1476 N N . VAL A 1 189 ? -30.307 0.719 -6.175 1.00 38.19 189 VAL A N 1
ATOM 1477 C CA . VAL A 1 189 ? -30.020 1.314 -4.867 1.00 38.19 189 VAL A CA 1
ATOM 1478 C C . VAL A 1 189 ? -29.099 0.350 -4.114 1.00 38.19 189 VAL A C 1
ATOM 1480 O O . VAL A 1 189 ? -29.474 -0.793 -3.853 1.00 38.19 189 VAL A O 1
ATOM 1483 N N . ARG A 1 190 ? -27.863 0.783 -3.835 1.00 42.62 190 ARG A N 1
ATOM 1484 C CA . ARG A 1 190 ? -26.881 -0.006 -3.079 1.00 42.62 190 ARG A CA 1
ATOM 1485 C C . ARG A 1 190 ? -27.222 0.070 -1.579 1.00 42.62 190 ARG A C 1
ATOM 1487 O O . ARG A 1 190 ? -27.456 1.178 -1.094 1.00 42.62 190 ARG A O 1
ATOM 1494 N N . PRO A 1 191 ? -27.228 -1.057 -0.841 1.00 40.94 191 PRO A N 1
ATOM 1495 C CA . PRO A 1 191 ? -27.489 -1.066 0.600 1.00 40.94 191 PRO A CA 1
ATOM 1496 C C . PRO A 1 191 ? -26.391 -0.340 1.393 1.00 40.94 191 PRO A C 1
ATOM 1498 O O . PRO A 1 191 ? -25.290 -0.095 0.883 1.00 40.94 191 PRO A O 1
ATOM 1501 N N . ALA A 1 192 ? -26.702 0.040 2.632 1.00 42.75 192 ALA A N 1
ATOM 1502 C CA . ALA A 1 192 ? -25.842 0.867 3.476 1.00 42.75 192 ALA A CA 1
ATOM 1503 C C . ALA A 1 192 ? -24.577 0.116 3.945 1.00 42.75 192 ALA A C 1
ATOM 1505 O O . ALA A 1 192 ? -24.559 -1.107 4.066 1.00 42.75 192 ALA A O 1
ATOM 1506 N N . ALA A 1 193 ? -23.501 0.853 4.241 1.00 44.50 193 ALA A N 1
ATOM 1507 C CA . ALA A 1 193 ? -22.197 0.294 4.626 1.00 44.50 193 ALA A CA 1
ATOM 1508 C C . ALA A 1 193 ? -22.239 -0.629 5.866 1.00 44.50 193 ALA A C 1
ATOM 1510 O O . ALA A 1 193 ? -21.452 -1.568 5.959 1.00 44.50 193 ALA A O 1
ATOM 1511 N N . SER A 1 194 ? -23.195 -0.423 6.779 1.00 41.75 194 SER A N 1
ATOM 1512 C CA . SER A 1 194 ? -23.406 -1.275 7.960 1.00 41.75 194 SER A CA 1
ATOM 1513 C C . SER A 1 194 ? -23.971 -2.663 7.633 1.00 41.75 194 SER A C 1
ATOM 1515 O O . SER A 1 194 ? -23.776 -3.598 8.408 1.00 41.75 194 SER A O 1
ATOM 1517 N N . GLU A 1 195 ? -24.647 -2.819 6.493 1.00 45.50 195 GLU A N 1
ATOM 1518 C CA . GLU A 1 195 ? -25.165 -4.108 6.021 1.00 45.50 195 GLU A CA 1
ATOM 1519 C C . GLU A 1 195 ? -24.060 -4.907 5.312 1.00 45.50 195 GLU A C 1
ATOM 1521 O O . GLU A 1 195 ? -23.959 -6.117 5.495 1.00 45.50 195 GLU A O 1
ATOM 1526 N N . ARG A 1 196 ? -23.132 -4.225 4.621 1.00 53.66 196 ARG A N 1
ATOM 1527 C CA . ARG A 1 196 ? -21.989 -4.849 3.925 1.00 53.66 196 ARG A CA 1
ATOM 1528 C C . ARG A 1 196 ? -20.993 -5.544 4.856 1.00 53.66 196 ARG A C 1
ATOM 1530 O O . ARG A 1 196 ? -20.485 -6.609 4.514 1.00 53.66 196 ARG A O 1
ATOM 1537 N N . ALA A 1 197 ? -20.733 -4.981 6.038 1.00 47.56 197 ALA A N 1
ATOM 1538 C CA . ALA A 1 197 ? -19.831 -5.593 7.018 1.00 47.56 197 ALA A CA 1
ATOM 1539 C C . ALA A 1 197 ? -20.354 -6.946 7.543 1.00 47.56 197 ALA A C 1
ATOM 1541 O O . ALA A 1 197 ? -19.559 -7.833 7.846 1.00 47.56 197 ALA A O 1
ATOM 1542 N N . LYS A 1 198 ? -21.684 -7.123 7.594 1.00 41.97 198 LYS A N 1
ATOM 1543 C CA . LYS A 1 198 ? -22.346 -8.364 8.031 1.00 41.97 198 LYS A CA 1
ATOM 1544 C C . LYS A 1 198 ? -22.381 -9.437 6.939 1.00 41.97 198 LYS A C 1
ATOM 1546 O O . LYS A 1 198 ? -22.420 -10.621 7.238 1.00 41.97 198 LYS A O 1
ATOM 1551 N N . GLU A 1 199 ? -22.333 -9.041 5.669 1.00 40.84 199 GLU A N 1
ATOM 1552 C CA . GLU A 1 199 ? -22.361 -9.968 4.529 1.00 40.84 199 GLU A CA 1
ATOM 1553 C C . GLU A 1 199 ? -20.981 -10.477 4.091 1.00 40.84 199 GLU A C 1
ATOM 1555 O O . GLU A 1 199 ? -20.887 -11.235 3.121 1.00 40.84 199 GLU A O 1
ATOM 1560 N N . SER A 1 200 ? -19.908 -10.090 4.792 1.00 42.31 200 SER A N 1
ATOM 1561 C CA . SER A 1 200 ? -18.558 -10.555 4.473 1.00 42.31 200 SER A CA 1
ATOM 1562 C C . SER A 1 200 ? -18.495 -12.093 4.480 1.00 42.31 200 SER A C 1
ATOM 1564 O O . SER A 1 200 ? -18.939 -12.717 5.450 1.00 42.31 200 SER A O 1
ATOM 1566 N N . PRO A 1 201 ? -17.907 -12.733 3.447 1.00 43.41 201 PRO A N 1
ATOM 1567 C CA . PRO A 1 201 ? -17.791 -14.191 3.364 1.00 43.41 201 PRO A CA 1
ATOM 1568 C C . PRO A 1 201 ? -17.114 -14.818 4.587 1.00 43.41 201 PRO A C 1
ATOM 1570 O O . PRO A 1 201 ? -17.437 -15.943 4.954 1.00 43.41 201 PRO A O 1
ATOM 1573 N N . PHE A 1 202 ? -16.215 -14.083 5.248 1.00 41.47 202 PHE A N 1
ATOM 1574 C CA . PHE A 1 202 ? -15.550 -14.538 6.466 1.00 41.47 202 PHE A CA 1
ATOM 1575 C C . PHE A 1 202 ? -16.444 -14.435 7.711 1.00 41.47 202 PHE A C 1
ATOM 1577 O O . PHE A 1 202 ? -16.390 -15.326 8.549 1.00 41.47 202 PHE A O 1
ATOM 1584 N N . VAL A 1 203 ? -17.301 -13.409 7.815 1.00 52.19 203 VAL A N 1
ATOM 1585 C CA . VAL A 1 203 ? -18.297 -13.303 8.902 1.00 52.19 203 VAL A CA 1
ATOM 1586 C C . VAL A 1 203 ? -19.299 -14.444 8.785 1.00 52.19 203 VAL A C 1
ATOM 1588 O O . VAL A 1 203 ? -19.510 -15.156 9.757 1.00 52.19 203 VAL A O 1
ATOM 1591 N N . ARG A 1 204 ? -19.792 -14.721 7.571 1.00 48.94 204 ARG A N 1
ATOM 1592 C CA . ARG A 1 204 ? -20.651 -15.887 7.318 1.00 48.94 204 ARG A CA 1
ATOM 1593 C C . ARG A 1 204 ? -19.947 -17.206 7.643 1.00 48.94 204 ARG A C 1
ATOM 1595 O O . ARG A 1 204 ? -20.542 -18.062 8.283 1.00 48.94 204 ARG A O 1
ATOM 1602 N N . LYS A 1 205 ? -18.680 -17.375 7.238 1.00 44.56 205 LYS A N 1
ATOM 1603 C CA . LYS A 1 205 ? -17.894 -18.589 7.539 1.00 44.56 205 LYS A CA 1
ATOM 1604 C C . LYS A 1 205 ? -17.647 -18.748 9.046 1.00 44.56 205 LYS A C 1
ATOM 1606 O O . LYS A 1 205 ? -17.695 -19.868 9.532 1.00 44.56 205 LYS A O 1
ATOM 1611 N N . LYS A 1 206 ? -17.436 -17.651 9.783 1.00 46.75 206 LYS A N 1
ATOM 1612 C CA . LYS A 1 206 ? -17.290 -17.642 11.247 1.00 46.75 206 LYS A CA 1
ATOM 1613 C C . LYS A 1 206 ? -18.608 -17.967 11.960 1.00 46.75 206 LYS A C 1
ATOM 1615 O O . LYS A 1 206 ? -18.613 -18.840 12.810 1.00 46.75 206 LYS A O 1
ATOM 1620 N N . GLU A 1 207 ? -19.722 -17.360 11.549 1.00 51.06 207 GLU A N 1
ATOM 1621 C CA . GLU A 1 207 ? -21.061 -17.662 12.087 1.00 51.06 207 GLU A CA 1
ATOM 1622 C C . GLU A 1 207 ? -21.475 -19.122 11.844 1.00 51.06 207 GLU A C 1
ATOM 1624 O O . GLU A 1 207 ? -22.066 -19.742 12.721 1.00 51.06 207 GLU A O 1
ATOM 1629 N N . LEU A 1 208 ? -21.133 -19.692 10.683 1.00 54.38 208 LEU A N 1
ATOM 1630 C CA . LEU A 1 208 ? -21.344 -21.113 10.385 1.00 54.38 208 LEU A CA 1
ATOM 1631 C C . LEU A 1 208 ? -20.522 -22.025 11.311 1.00 54.38 208 LEU A C 1
ATOM 1633 O O . LEU A 1 208 ? -21.061 -22.986 11.848 1.00 54.38 208 LEU A O 1
ATOM 1637 N N . LEU A 1 209 ? -19.246 -21.701 11.540 1.00 52.78 209 LEU A N 1
ATOM 1638 C CA . LEU A 1 209 ? -18.372 -22.474 12.432 1.00 52.78 209 LEU A CA 1
ATOM 1639 C C . LEU A 1 209 ? -18.807 -22.386 13.903 1.00 52.78 209 LEU A C 1
ATOM 1641 O O . LEU A 1 209 ? -18.762 -23.387 14.616 1.00 52.78 209 LEU A O 1
ATOM 1645 N N . ASP A 1 210 ? -19.251 -21.209 14.348 1.00 57.25 210 ASP A N 1
ATOM 1646 C CA . ASP A 1 210 ? -19.740 -21.000 15.713 1.00 57.25 210 ASP A CA 1
ATOM 1647 C C . ASP A 1 210 ? -21.109 -21.689 15.928 1.00 57.25 210 ASP A C 1
ATOM 1649 O O . ASP A 1 210 ? -21.355 -22.251 16.996 1.00 57.25 210 ASP A O 1
ATOM 1653 N N . ALA A 1 211 ? -21.975 -21.738 14.905 1.00 60.84 211 ALA A N 1
ATOM 1654 C CA . ALA A 1 211 ? -23.249 -22.467 14.949 1.00 60.84 211 ALA A CA 1
ATOM 1655 C C . ALA A 1 211 ? -23.068 -23.998 15.001 1.00 60.84 211 ALA A C 1
ATOM 1657 O O . ALA A 1 211 ? -23.812 -24.685 15.708 1.00 60.84 211 ALA A O 1
ATOM 1658 N N . ASP A 1 212 ? -22.067 -24.536 14.298 1.00 56.25 212 ASP A N 1
ATOM 1659 C CA . ASP A 1 212 ? -21.727 -25.963 14.352 1.00 56.25 212 ASP A CA 1
ATOM 1660 C C . ASP A 1 212 ? -21.173 -26.368 15.734 1.00 56.25 212 ASP A C 1
ATOM 1662 O O . ASP A 1 212 ? -21.446 -27.470 16.219 1.00 56.25 212 ASP A O 1
ATOM 1666 N N . ALA A 1 213 ? -20.447 -25.469 16.412 1.00 56.16 213 ALA A N 1
ATOM 1667 C CA . ALA A 1 213 ? -19.937 -25.700 17.765 1.00 56.16 213 ALA A CA 1
ATOM 1668 C C . ALA A 1 213 ? -21.058 -25.743 18.823 1.00 56.16 213 ALA A C 1
ATOM 1670 O O . ALA A 1 213 ? -21.045 -26.611 19.699 1.00 56.16 213 ALA A O 1
ATOM 1671 N N . ASP A 1 214 ? -22.055 -24.860 18.715 1.00 56.31 214 ASP A N 1
ATOM 1672 C CA . ASP A 1 214 ? -23.202 -24.817 19.635 1.00 56.31 214 ASP A CA 1
ATOM 1673 C C . ASP A 1 214 ? -24.162 -26.002 19.408 1.00 56.31 214 ASP A C 1
ATOM 1675 O O . ASP A 1 214 ? -24.695 -26.597 20.353 1.00 56.31 214 ASP A O 1
ATOM 1679 N N . SER A 1 215 ? -24.322 -26.441 18.152 1.00 58.31 215 SER A N 1
ATOM 1680 C CA . SER A 1 215 ? -25.081 -27.657 17.840 1.00 58.31 215 SER A CA 1
ATOM 1681 C C . SER A 1 215 ? -24.409 -28.923 18.385 1.00 58.31 215 SER A C 1
ATOM 1683 O O . SER A 1 215 ? -25.117 -29.858 18.759 1.00 58.31 215 SER A O 1
ATOM 1685 N N . ALA A 1 216 ? -23.076 -28.971 18.461 1.00 55.78 216 ALA A N 1
ATOM 1686 C CA . ALA A 1 216 ? -22.347 -30.112 19.017 1.00 55.78 216 ALA A CA 1
ATOM 1687 C C . ALA A 1 216 ? -22.453 -30.205 20.551 1.00 55.78 216 ALA A C 1
ATOM 1689 O O . ALA A 1 216 ? -22.434 -31.306 21.095 1.00 55.78 216 ALA A O 1
ATOM 1690 N N . LEU A 1 217 ? -22.613 -29.074 21.246 1.00 53.94 217 LEU A N 1
ATOM 1691 C CA . LEU A 1 217 ? -22.784 -29.020 22.704 1.00 53.94 217 LEU A CA 1
ATOM 1692 C C . LEU A 1 217 ? -24.204 -29.389 23.163 1.00 53.94 217 LEU A C 1
ATOM 1694 O O . LEU A 1 217 ? -24.369 -29.893 24.269 1.00 53.94 217 LEU A O 1
ATOM 1698 N N . SER A 1 218 ? -25.217 -29.212 22.311 1.00 57.56 218 SER A N 1
ATOM 1699 C CA . SER A 1 218 ? -26.617 -29.561 22.624 1.00 57.56 218 SER A CA 1
ATOM 1700 C C . SER A 1 218 ? -26.989 -31.037 22.399 1.00 57.56 218 SER A C 1
ATOM 1702 O O . SER A 1 218 ? -28.121 -31.428 22.675 1.00 57.56 218 SER A O 1
ATOM 1704 N N . GLN A 1 219 ? -26.059 -31.868 21.911 1.00 54.50 219 GLN A N 1
ATOM 1705 C CA . GLN A 1 219 ? -26.266 -33.310 21.689 1.00 54.50 219 GLN A CA 1
ATOM 1706 C C . GLN A 1 219 ? -25.543 -34.206 22.709 1.00 54.50 219 GLN A C 1
ATOM 1708 O O . GLN A 1 219 ? -25.443 -35.415 22.493 1.00 54.50 219 GLN A O 1
ATOM 1713 N N . VAL A 1 220 ? -25.026 -33.635 23.803 1.00 52.00 220 VAL A N 1
ATOM 1714 C CA . VAL A 1 220 ? -24.254 -34.372 24.824 1.00 52.00 220 VAL A CA 1
ATOM 1715 C C . VAL A 1 220 ? -24.950 -34.460 26.193 1.00 52.00 220 VAL A C 1
ATOM 1717 O O . VAL A 1 220 ? -24.309 -34.880 27.153 1.00 52.00 220 VAL A O 1
ATOM 1720 N N . ASP A 1 221 ? -26.245 -34.138 26.277 1.00 40.41 221 ASP A N 1
ATOM 1721 C CA . ASP A 1 221 ? -27.099 -34.402 27.455 1.00 40.41 221 ASP A CA 1
ATOM 1722 C C . ASP A 1 221 ? -28.106 -35.538 27.200 1.00 40.41 221 ASP A C 1
ATOM 1724 O O . ASP A 1 221 ? -28.799 -35.507 26.153 1.00 40.41 221 ASP A O 1
#